Protein AF-A0A6V7HJI3-F1 (afdb_monomer_lite)

pLDDT: mean 91.74, std 8.93, range [56.53, 98.81]

Radius of gyration: 19.38 Å; chains: 1; bounding box: 42×37×55 Å

Secondary structure (DSSP, 8-state):
-B--S--TT--HHHHHHHHHHHHHHSPTT---EEE---TTS--HHHHH-HHHHHHHHHHHHHSSSEEE--TTGGGT--PPP--GGG---HHHHHT-TTTGGGT--GGG-PPP--SSSGGGGT-SSS--SSPPPGGGGTSSSGGGTT-TT-HHHHHHHHHHHHTSHHHHT-EEEEEEEETTEEEEEEEETTEEEEEEEE--SS-----HHHHS---S--------SS-S---

Sequence (231 aa):
MFINQLNNKSKAIDYKTLIDKWVRTVPKGSVPNWVVGNHDNHRVATRFGSRRAHDVILMSMIMPGISVIYNGDEIGMVDRKFTYAETVDPAGCNAGRNRFYLKSRDPARTPFQWNNSTSAGFSTKAKTWLPVHSNYKTLNLEAQRDIYYTQYETFKKSMRVKKRPVIAHGSLNITLCDSRILCVMRTYGRDRIFVLFGFIDVPITVDAETVLPFPSDLIVHTVIGDSDLRP

Structure (mmCIF, N/CA/C/O backbone):
data_AF-A0A6V7HJI3-F1
#
_entry.id   AF-A0A6V7HJI3-F1
#
loop_
_atom_site.group_PDB
_atom_site.id
_atom_site.type_symbol
_atom_site.label_atom_id
_atom_site.label_alt_id
_atom_site.label_comp_id
_atom_site.label_asym_id
_atom_site.label_entity_id
_atom_site.label_seq_id
_atom_site.pdbx_PDB_ins_code
_atom_site.Cartn_x
_atom_site.Cartn_y
_atom_site.Cartn_z
_atom_site.occupancy
_atom_site.B_iso_or_equiv
_atom_site.auth_seq_id
_atom_site.auth_comp_id
_atom_site.auth_asym_id
_atom_site.auth_atom_id
_atom_site.pdbx_PDB_model_num
ATOM 1 N N . MET A 1 1 ? -10.699 9.634 -0.522 1.00 92.81 1 MET A N 1
ATOM 2 C CA . MET A 1 1 ? -9.431 10.391 -0.408 1.00 92.81 1 MET A CA 1
ATOM 3 C C . MET A 1 1 ? -8.246 9.527 -0.809 1.00 92.81 1 MET A C 1
ATOM 5 O O . MET A 1 1 ? -8.209 8.365 -0.424 1.00 92.81 1 MET A O 1
ATOM 9 N N . PHE A 1 2 ? -7.277 10.092 -1.535 1.00 95.44 2 PHE A N 1
ATOM 10 C CA . PHE A 1 2 ? -5.978 9.458 -1.786 1.00 95.44 2 PHE A CA 1
ATOM 11 C C . PHE A 1 2 ? -4.984 9.770 -0.662 1.00 95.44 2 PHE A C 1
ATOM 13 O O . PHE A 1 2 ? -4.825 10.928 -0.286 1.00 95.44 2 PHE A O 1
ATOM 20 N N . ILE A 1 3 ? -4.347 8.740 -0.097 1.00 94.69 3 ILE A N 1
ATOM 21 C CA . ILE A 1 3 ? -3.456 8.854 1.070 1.00 94.69 3 ILE A CA 1
ATOM 22 C C . ILE A 1 3 ? -2.053 9.280 0.605 1.00 94.69 3 ILE A C 1
ATOM 24 O O . ILE A 1 3 ? -1.116 8.484 0.567 1.00 94.69 3 ILE A O 1
ATOM 28 N N . ASN A 1 4 ? -1.905 10.543 0.209 1.00 92.88 4 ASN A N 1
ATOM 29 C CA . ASN A 1 4 ? -0.643 11.108 -0.292 1.00 92.88 4 ASN A CA 1
ATOM 30 C C . ASN A 1 4 ? 0.017 12.132 0.644 1.00 92.88 4 ASN A C 1
ATOM 32 O O . ASN A 1 4 ? 1.119 12.583 0.356 1.00 92.88 4 ASN A O 1
ATOM 36 N N . GLN A 1 5 ? -0.635 12.487 1.754 1.00 92.31 5 GLN A N 1
ATOM 37 C CA . GLN A 1 5 ? -0.106 13.432 2.750 1.00 92.31 5 GLN A CA 1
ATOM 38 C C . GLN A 1 5 ? 0.778 12.758 3.811 1.00 92.31 5 GLN A C 1
ATOM 40 O O . GLN A 1 5 ? 1.449 13.443 4.576 1.00 92.31 5 GLN A O 1
ATOM 45 N N . LEU A 1 6 ? 0.779 11.423 3.859 1.00 94.56 6 LEU A N 1
ATOM 46 C CA . LEU A 1 6 ? 1.605 10.631 4.768 1.00 94.56 6 LEU A CA 1
ATOM 47 C C . LEU A 1 6 ? 2.794 10.033 4.015 1.00 94.56 6 LEU A C 1
ATOM 49 O O . LEU A 1 6 ? 2.727 9.799 2.806 1.00 94.56 6 LEU A O 1
ATOM 53 N N . ASN A 1 7 ? 3.868 9.754 4.745 1.00 92.88 7 ASN A N 1
ATOM 54 C CA . ASN A 1 7 ? 5.057 9.072 4.242 1.00 92.88 7 ASN A CA 1
ATOM 55 C C . ASN A 1 7 ? 5.663 8.160 5.326 1.00 92.88 7 ASN A C 1
ATOM 57 O O . ASN A 1 7 ? 5.086 7.973 6.400 1.00 92.88 7 ASN A O 1
ATOM 61 N N . ASN A 1 8 ? 6.826 7.571 5.047 1.00 90.75 8 ASN A N 1
ATOM 62 C CA . ASN A 1 8 ? 7.512 6.656 5.964 1.00 90.75 8 ASN A CA 1
ATOM 63 C C . ASN A 1 8 ? 7.987 7.291 7.288 1.00 90.75 8 ASN A C 1
ATOM 65 O O . ASN A 1 8 ? 8.268 6.556 8.228 1.00 90.75 8 ASN A O 1
ATOM 69 N N . LYS A 1 9 ? 8.051 8.625 7.382 1.00 91.69 9 LYS A N 1
ATOM 70 C CA . LYS A 1 9 ? 8.420 9.375 8.596 1.00 91.69 9 LYS A CA 1
ATOM 71 C C . LYS A 1 9 ? 7.214 9.897 9.380 1.00 91.69 9 LYS A C 1
ATOM 73 O O . LYS A 1 9 ? 7.395 10.473 10.450 1.00 91.69 9 LYS A O 1
ATOM 78 N N . SER A 1 10 ? 6.003 9.735 8.849 1.00 94.38 10 SER A N 1
ATOM 79 C CA . SER A 1 10 ? 4.780 10.160 9.526 1.00 94.38 10 SER A CA 1
ATOM 80 C C . SER A 1 10 ? 4.566 9.368 10.821 1.00 94.38 10 SER A C 1
ATOM 82 O O . SER A 1 10 ? 4.726 8.146 10.850 1.00 94.38 10 SER A O 1
ATOM 84 N N . LYS A 1 11 ? 4.190 10.075 11.886 1.00 94.25 11 LYS A N 1
ATOM 85 C CA . LYS A 1 11 ? 3.960 9.556 13.240 1.00 94.25 11 LYS A CA 1
ATOM 86 C C . LYS A 1 11 ? 2.488 9.196 13.452 1.00 94.25 11 LYS A C 1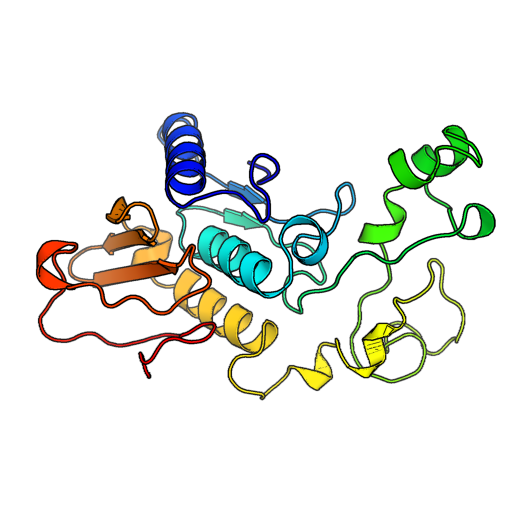
ATOM 88 O O . LYS A 1 11 ? 1.626 9.582 12.664 1.00 94.25 11 LYS A O 1
ATOM 93 N N . ALA A 1 12 ? 2.175 8.525 14.563 1.00 94.44 12 ALA A N 1
ATOM 94 C CA . ALA A 1 12 ? 0.807 8.118 14.899 1.00 94.44 12 ALA A CA 1
ATOM 95 C C . ALA A 1 12 ? -0.198 9.293 14.870 1.00 94.44 12 ALA A C 1
ATOM 97 O O . ALA A 1 12 ? -1.307 9.161 14.346 1.00 94.44 12 ALA A O 1
ATOM 98 N N . ILE A 1 13 ? 0.211 10.467 15.367 1.00 95.88 13 ILE A N 1
ATOM 99 C CA . ILE A 1 13 ? -0.612 11.686 15.354 1.00 95.88 13 ILE A CA 1
ATOM 100 C C . ILE A 1 13 ? -0.934 12.183 13.937 1.00 95.88 13 ILE A C 1
ATOM 102 O O . ILE A 1 13 ? -2.045 12.661 13.703 1.00 95.88 13 ILE A O 1
ATOM 106 N N . ASP A 1 14 ? -0.021 12.026 12.974 1.00 96.69 14 ASP A N 1
ATOM 107 C CA . ASP A 1 14 ? -0.243 12.450 11.587 1.00 96.69 14 ASP A CA 1
ATOM 108 C C . ASP A 1 14 ? -1.338 11.595 10.937 1.00 96.69 14 ASP A C 1
ATOM 110 O O . ASP A 1 14 ? -2.235 12.111 10.267 1.00 96.69 14 ASP A O 1
ATOM 114 N N . TYR A 1 15 ? -1.316 10.285 11.206 1.00 96.25 15 TYR A N 1
ATOM 115 C CA . TYR A 1 15 ? -2.342 9.350 10.746 1.00 96.25 15 TYR A CA 1
ATOM 116 C C . TYR A 1 15 ? -3.699 9.685 11.359 1.00 96.25 15 TYR A C 1
ATOM 118 O O . TYR A 1 15 ? -4.678 9.830 10.624 1.00 96.25 15 TYR A O 1
ATOM 126 N N . LYS A 1 16 ? -3.760 9.878 12.685 1.00 96.38 16 LYS A N 1
ATOM 127 C CA . LYS A 1 16 ? -4.995 10.295 13.363 1.00 96.38 16 LYS A CA 1
ATOM 128 C C . LYS A 1 16 ? -5.551 11.583 12.761 1.00 96.38 16 LYS A C 1
ATOM 130 O O . LYS A 1 16 ? -6.735 11.645 12.447 1.00 96.38 16 LYS A O 1
ATOM 135 N N . THR A 1 17 ? -4.698 12.585 12.568 1.00 97.00 17 THR A N 1
ATOM 136 C CA . THR A 1 17 ? -5.088 13.893 12.028 1.00 97.00 17 THR A CA 1
ATOM 137 C C . THR A 1 17 ? -5.656 13.766 10.617 1.00 97.00 17 THR A C 1
ATOM 139 O O . THR A 1 17 ? -6.707 14.341 10.328 1.00 97.00 17 THR A O 1
ATOM 142 N N . LEU A 1 18 ? -5.013 12.978 9.747 1.00 96.56 18 LEU A N 1
ATOM 143 C CA . LEU A 1 18 ? -5.507 12.723 8.394 1.00 96.56 18 LEU A CA 1
ATOM 144 C C . LEU A 1 18 ? -6.880 12.040 8.416 1.00 96.56 18 LEU A C 1
ATOM 146 O O . LEU A 1 18 ? -7.793 12.465 7.703 1.00 96.56 18 LEU A O 1
ATOM 150 N N . ILE A 1 19 ? -7.022 10.979 9.213 1.00 96.06 19 ILE A N 1
ATOM 151 C CA . ILE A 1 19 ? -8.257 10.196 9.284 1.00 96.06 19 ILE A CA 1
ATOM 152 C C . ILE A 1 19 ? -9.399 11.055 9.825 1.00 96.06 19 ILE A C 1
ATOM 154 O O . ILE A 1 19 ? -10.454 11.132 9.195 1.00 96.06 19 ILE A O 1
ATOM 158 N N . ASP A 1 20 ? -9.174 11.740 10.946 1.00 95.75 20 ASP A N 1
ATOM 159 C CA . ASP A 1 20 ? -10.150 12.633 11.564 1.00 95.75 20 ASP A CA 1
ATOM 160 C C . ASP A 1 20 ? -10.601 13.714 10.582 1.00 95.75 20 ASP A C 1
ATOM 162 O O . ASP A 1 20 ? -11.799 13.954 10.429 1.00 95.75 20 ASP A O 1
ATOM 166 N N . LYS A 1 21 ? -9.652 14.350 9.884 1.00 96.44 21 LYS A N 1
ATOM 167 C CA . LYS A 1 21 ? -9.954 15.366 8.875 1.00 96.44 21 LYS A CA 1
ATOM 168 C C . LYS A 1 21 ? -10.836 14.795 7.771 1.00 96.44 21 LYS A C 1
ATOM 170 O O . LYS A 1 21 ? -11.835 15.419 7.417 1.00 96.44 21 LYS A O 1
ATOM 175 N N . TRP A 1 22 ? -10.495 13.624 7.235 1.00 96.19 22 TRP A N 1
ATOM 176 C CA . TRP A 1 22 ? -11.264 13.027 6.147 1.00 96.19 22 TRP A CA 1
ATOM 177 C C . TRP A 1 22 ? -12.674 12.643 6.584 1.00 96.19 22 TRP A C 1
ATOM 179 O O . TRP A 1 22 ? -13.638 13.044 5.938 1.00 96.19 22 TRP A O 1
ATOM 189 N N . VAL A 1 23 ? -12.808 11.942 7.711 1.00 94.25 23 VAL A N 1
ATOM 190 C CA . VAL A 1 23 ? -14.110 11.508 8.239 1.00 94.25 23 VAL A CA 1
ATOM 191 C C . VAL A 1 23 ? -15.014 12.701 8.548 1.00 94.25 23 VAL A C 1
ATOM 193 O O . VAL A 1 23 ? -16.194 12.649 8.225 1.00 94.25 23 VAL A O 1
ATOM 196 N N . ARG A 1 24 ? -14.473 13.795 9.104 1.00 94.62 24 ARG A N 1
ATOM 197 C CA . ARG A 1 24 ? -15.244 15.027 9.363 1.00 94.62 24 ARG A CA 1
ATOM 198 C C . ARG A 1 24 ? -15.650 15.773 8.091 1.00 94.62 24 ARG A C 1
ATOM 200 O O . ARG A 1 24 ? -16.636 16.498 8.112 1.00 94.62 24 ARG A O 1
ATOM 207 N N . THR A 1 25 ? -14.882 15.633 7.010 1.00 96.00 25 THR A N 1
ATOM 208 C CA . THR A 1 25 ? -15.144 16.325 5.734 1.00 96.00 25 THR A CA 1
ATOM 209 C C . THR A 1 25 ? -16.194 15.600 4.892 1.00 96.00 25 THR A C 1
ATOM 211 O O . THR A 1 25 ? -16.873 16.221 4.079 1.00 96.00 25 THR A O 1
ATOM 214 N N . VAL A 1 26 ? -16.332 14.284 5.062 1.00 95.00 26 VAL A N 1
ATOM 215 C CA . VAL A 1 26 ? -17.320 13.480 4.337 1.00 95.00 26 VAL A CA 1
ATOM 216 C C . VAL A 1 26 ? -18.728 13.868 4.816 1.00 95.00 26 VAL A C 1
ATOM 218 O O . VAL A 1 26 ? -19.008 13.754 6.010 1.00 95.00 26 VAL A O 1
ATOM 221 N N . PRO A 1 27 ? -19.633 14.311 3.919 1.00 95.62 27 PRO A N 1
ATOM 222 C CA . PRO A 1 27 ? -20.982 14.702 4.314 1.00 95.62 27 PRO A CA 1
ATOM 223 C C . PRO A 1 27 ? -21.747 13.561 4.989 1.00 95.62 27 PRO A C 1
ATOM 225 O O . PRO A 1 27 ? -21.588 12.389 4.638 1.00 95.62 27 PRO A O 1
ATOM 228 N N . LYS A 1 28 ? -22.624 13.902 5.938 1.00 92.25 28 LYS A N 1
ATOM 229 C CA . LYS A 1 28 ? -23.489 12.922 6.607 1.00 92.25 28 LYS A CA 1
ATOM 230 C C . LYS A 1 28 ? -24.324 12.160 5.568 1.00 92.25 28 LYS A C 1
ATOM 232 O O . LYS A 1 28 ? -24.947 12.772 4.710 1.00 92.25 28 LYS A O 1
ATOM 237 N N . GLY A 1 29 ? -24.347 10.830 5.672 1.00 91.31 29 GLY A N 1
ATOM 238 C CA . GLY A 1 29 ? -25.051 9.946 4.732 1.00 91.31 29 GLY A CA 1
ATOM 239 C C . GLY A 1 29 ? -24.219 9.503 3.522 1.00 91.31 29 GLY A C 1
ATOM 240 O O . GLY A 1 29 ? -24.627 8.582 2.821 1.00 91.31 29 GLY A O 1
ATOM 241 N N . SER A 1 30 ? -23.039 10.089 3.304 1.00 95.31 30 SER A N 1
ATOM 242 C CA . SER A 1 30 ? -22.120 9.679 2.238 1.00 95.31 30 SER A CA 1
ATOM 243 C C . SER A 1 30 ? -21.206 8.529 2.665 1.00 95.31 30 SER A C 1
ATOM 245 O O . SER A 1 30 ? -20.931 8.319 3.848 1.00 95.31 30 SER A O 1
ATOM 247 N N . VAL A 1 31 ? -20.679 7.802 1.678 1.00 94.88 31 VAL A N 1
ATOM 248 C CA . VAL A 1 31 ? -19.737 6.698 1.898 1.00 94.88 31 VAL A CA 1
ATOM 249 C C . VAL A 1 31 ? -18.298 7.206 1.732 1.00 94.88 31 VAL A C 1
ATOM 251 O O . VAL A 1 31 ? -17.922 7.599 0.626 1.00 94.88 31 VAL A O 1
ATOM 254 N N . PRO A 1 32 ? -17.461 7.202 2.788 1.00 96.12 32 PRO A N 1
ATOM 255 C CA . PRO A 1 32 ? -16.057 7.572 2.653 1.00 96.12 32 PRO A CA 1
ATOM 256 C C . PRO A 1 32 ? -15.292 6.529 1.831 1.00 96.12 32 PRO A C 1
ATOM 258 O O . PRO A 1 32 ? -15.622 5.342 1.834 1.00 96.12 32 PRO A O 1
ATOM 261 N N . ASN A 1 33 ? -14.220 6.957 1.165 1.00 97.25 33 ASN A N 1
ATOM 262 C CA . ASN A 1 33 ? -13.294 6.050 0.491 1.00 97.25 33 ASN A CA 1
ATOM 263 C C . ASN A 1 33 ? -11.826 6.333 0.840 1.00 97.25 33 ASN A C 1
ATOM 265 O O . ASN A 1 33 ? -11.451 7.479 1.113 1.00 97.25 33 ASN A O 1
ATOM 269 N N . TRP A 1 34 ? -10.991 5.299 0.756 1.00 97.62 34 TRP A N 1
ATOM 270 C CA . TRP A 1 34 ?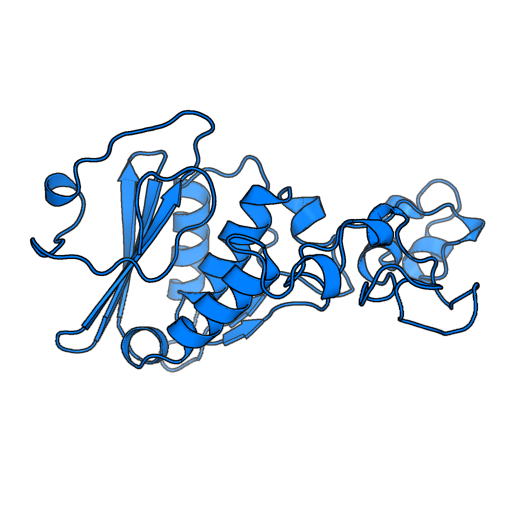 -9.576 5.303 1.136 1.00 97.62 34 TRP A CA 1
ATOM 271 C C . TRP A 1 34 ? -8.743 4.720 -0.002 1.00 97.62 34 TRP A C 1
ATOM 273 O O . TRP A 1 34 ? -8.749 3.511 -0.213 1.00 97.62 34 TRP A O 1
ATOM 283 N N . VAL A 1 35 ? -8.057 5.575 -0.756 1.00 98.25 35 VAL A N 1
ATOM 284 C CA . VAL A 1 35 ? -7.236 5.171 -1.904 1.00 98.25 35 VAL A CA 1
ATOM 285 C C . VAL A 1 35 ? -5.778 5.095 -1.470 1.00 98.25 35 VAL A C 1
ATOM 287 O O . VAL A 1 35 ? -5.198 6.100 -1.052 1.00 98.25 35 VAL A O 1
ATOM 290 N N . VAL A 1 36 ? -5.197 3.900 -1.560 1.00 97.38 36 VAL A N 1
ATOM 291 C CA . VAL A 1 36 ? -3.814 3.614 -1.145 1.00 97.38 36 VAL A CA 1
ATOM 292 C C . VAL A 1 36 ? -2.821 3.902 -2.275 1.00 97.38 36 VAL A C 1
ATOM 294 O O . VAL A 1 36 ? -1.810 4.593 -2.079 1.00 97.38 36 VAL A O 1
ATOM 297 N N . GLY A 1 37 ? -3.152 3.425 -3.472 1.00 97.31 37 GLY A N 1
ATOM 298 C CA . GLY A 1 37 ? -2.339 3.510 -4.680 1.00 97.31 37 GLY A CA 1
ATOM 299 C C . GLY A 1 37 ? -3.191 3.776 -5.918 1.00 97.31 37 GLY A C 1
ATOM 300 O O . GLY A 1 37 ? -4.419 3.683 -5.881 1.00 97.31 37 GLY A O 1
ATOM 301 N N . ASN A 1 38 ? -2.530 4.137 -7.013 1.00 98.19 38 ASN A N 1
ATOM 302 C CA . ASN A 1 38 ? -3.087 4.202 -8.362 1.00 98.19 38 ASN A CA 1
ATOM 303 C C . ASN A 1 38 ? -1.930 4.235 -9.378 1.00 98.19 38 ASN A C 1
ATOM 305 O O . ASN A 1 38 ? -0.761 4.294 -9.005 1.00 98.19 38 ASN A O 1
ATOM 309 N N . HIS A 1 39 ? -2.273 4.250 -10.661 1.00 97.94 39 HIS A N 1
ATOM 310 C CA . HIS A 1 39 ? -1.335 4.267 -11.783 1.00 97.94 39 HIS A CA 1
ATOM 311 C C . HIS A 1 39 ? -0.710 5.644 -12.091 1.00 97.94 39 HIS A C 1
ATOM 313 O O . HIS A 1 39 ? 0.048 5.754 -13.056 1.00 97.94 39 HIS A O 1
ATOM 319 N N . ASP A 1 40 ? -1.045 6.692 -11.332 1.00 97.75 40 ASP A N 1
ATOM 320 C CA . ASP A 1 40 ? -0.527 8.057 -11.510 1.00 97.75 40 ASP A CA 1
ATOM 321 C C . ASP A 1 40 ? 0.484 8.468 -10.435 1.00 97.75 40 ASP A C 1
ATOM 323 O O . ASP A 1 40 ? 1.088 9.534 -10.523 1.00 97.75 40 ASP A O 1
ATOM 327 N N . ASN A 1 41 ? 0.662 7.646 -9.403 1.00 97.50 41 ASN A N 1
ATOM 328 C CA . ASN A 1 41 ? 1.494 7.954 -8.250 1.00 97.50 41 ASN A CA 1
ATOM 329 C C . ASN A 1 41 ? 2.429 6.786 -7.952 1.00 97.50 41 ASN A C 1
ATOM 331 O O . ASN A 1 41 ? 2.079 5.633 -8.189 1.00 97.50 41 ASN A O 1
ATOM 335 N N . HIS A 1 42 ? 3.583 7.088 -7.357 1.00 97.56 42 HIS A N 1
ATOM 336 C CA . HIS A 1 42 ? 4.510 6.076 -6.852 1.00 97.56 42 HIS A CA 1
ATOM 337 C C . HIS A 1 42 ? 3.785 5.028 -5.990 1.00 97.56 42 HIS A C 1
ATOM 339 O O . HIS A 1 42 ? 2.930 5.379 -5.152 1.00 97.56 42 HIS A O 1
ATOM 345 N N . ARG A 1 43 ? 4.141 3.749 -6.178 1.00 98.12 43 ARG A N 1
ATOM 346 C CA . ARG A 1 43 ? 3.553 2.613 -5.450 1.00 98.12 43 ARG A CA 1
ATOM 347 C C . ARG A 1 43 ? 3.680 2.802 -3.943 1.00 98.12 43 ARG A C 1
ATOM 349 O O . ARG A 1 43 ? 4.656 3.374 -3.451 1.00 98.12 43 ARG A O 1
ATOM 356 N N . VAL A 1 44 ? 2.708 2.297 -3.183 1.00 97.38 44 VAL A N 1
ATOM 357 C CA . VAL A 1 44 ? 2.662 2.501 -1.724 1.00 97.38 44 VAL A CA 1
ATOM 358 C C . VAL A 1 44 ? 3.921 1.971 -1.028 1.00 97.38 44 VAL A C 1
ATOM 360 O O . VAL A 1 44 ? 4.481 2.669 -0.187 1.00 97.38 44 VAL A O 1
ATOM 363 N N . ALA A 1 45 ? 4.437 0.810 -1.441 1.00 97.00 45 ALA A N 1
ATOM 364 C CA . ALA A 1 45 ? 5.670 0.239 -0.897 1.00 97.00 45 ALA A CA 1
ATOM 365 C C . ALA A 1 45 ? 6.915 1.082 -1.211 1.00 97.00 45 ALA A C 1
ATOM 367 O O . ALA A 1 45 ? 7.856 1.090 -0.423 1.00 97.00 45 ALA A O 1
ATOM 368 N N . THR A 1 46 ? 6.907 1.863 -2.294 1.00 96.88 46 THR A N 1
ATOM 369 C CA . THR A 1 46 ? 7.963 2.843 -2.582 1.00 96.88 46 THR A CA 1
ATOM 370 C C . THR A 1 46 ? 7.806 4.111 -1.745 1.00 96.88 46 THR A C 1
ATOM 372 O O . THR A 1 46 ? 8.798 4.620 -1.232 1.00 96.88 46 THR A O 1
ATOM 375 N N . ARG A 1 47 ? 6.577 4.616 -1.555 1.00 96.12 47 ARG A N 1
ATOM 376 C CA . ARG A 1 47 ? 6.330 5.835 -0.755 1.00 96.12 47 ARG A CA 1
ATOM 377 C C . ARG A 1 47 ? 6.572 5.632 0.742 1.00 96.12 47 ARG A C 1
ATOM 379 O O . ARG A 1 47 ? 7.027 6.548 1.423 1.00 96.12 47 ARG A O 1
ATOM 386 N N . PHE A 1 48 ? 6.222 4.456 1.258 1.00 95.12 48 PHE A N 1
ATOM 387 C CA . PHE A 1 48 ? 6.205 4.166 2.692 1.00 95.12 48 PHE A CA 1
ATOM 388 C C . PHE A 1 48 ? 7.288 3.173 3.135 1.00 95.12 48 PHE A C 1
ATOM 390 O O . PHE A 1 48 ? 7.604 3.118 4.320 1.00 95.12 48 PHE A O 1
ATOM 397 N N . GLY A 1 49 ? 7.886 2.413 2.217 1.00 93.62 49 GLY A N 1
ATOM 398 C CA . GLY A 1 49 ? 8.663 1.219 2.557 1.00 93.62 49 GLY A CA 1
ATOM 399 C C . GLY A 1 49 ? 7.760 -0.002 2.761 1.00 93.62 49 GLY A C 1
ATOM 400 O O . GLY A 1 49 ? 6.555 0.133 2.981 1.00 93.62 49 GLY A O 1
ATOM 401 N N . SER A 1 50 ? 8.341 -1.203 2.686 1.00 86.81 50 SER A N 1
ATOM 402 C CA . SER A 1 50 ? 7.598 -2.474 2.716 1.00 86.81 50 SER A CA 1
ATOM 403 C C . SER A 1 50 ? 6.746 -2.626 3.977 1.00 86.81 50 SER A C 1
ATOM 405 O O . SER A 1 50 ? 5.530 -2.740 3.872 1.00 86.81 50 SER A O 1
ATOM 407 N N . ARG A 1 51 ? 7.352 -2.524 5.168 1.00 86.19 51 ARG A N 1
ATOM 408 C CA . ARG A 1 51 ? 6.648 -2.677 6.455 1.00 86.19 51 ARG A CA 1
ATOM 409 C C . ARG A 1 51 ? 5.476 -1.704 6.584 1.00 86.19 51 ARG A C 1
ATOM 411 O O . ARG A 1 51 ? 4.352 -2.112 6.849 1.00 86.19 51 ARG A O 1
ATOM 418 N N . ARG A 1 52 ? 5.714 -0.417 6.327 1.00 90.31 52 ARG A N 1
ATOM 419 C CA . ARG A 1 52 ? 4.688 0.619 6.492 1.00 90.31 52 ARG A CA 1
ATOM 420 C C . ARG A 1 52 ? 3.600 0.569 5.418 1.00 90.31 52 ARG A C 1
ATOM 422 O O . ARG A 1 52 ? 2.468 0.961 5.683 1.00 90.31 52 ARG A O 1
ATOM 429 N N . ALA A 1 53 ? 3.898 0.079 4.218 1.00 92.56 53 ALA A N 1
ATOM 430 C CA . ALA A 1 53 ? 2.868 -0.136 3.208 1.00 92.56 53 ALA A CA 1
ATOM 431 C C . ALA A 1 53 ? 1.793 -1.122 3.680 1.00 92.56 53 ALA A C 1
ATOM 433 O O . ALA A 1 53 ? 0.615 -0.907 3.392 1.00 92.56 53 ALA A O 1
ATOM 434 N N . HIS A 1 54 ? 2.177 -2.145 4.451 1.00 90.06 54 HIS A N 1
ATOM 435 C CA . HIS A 1 54 ? 1.232 -3.088 5.049 1.00 90.06 54 HIS A CA 1
ATOM 436 C C . HIS A 1 54 ? 0.268 -2.352 5.991 1.00 90.06 54 HIS A C 1
ATOM 438 O O . HIS A 1 54 ? -0.949 -2.497 5.863 1.00 90.06 54 HIS A O 1
ATOM 444 N N . ASP A 1 55 ? 0.801 -1.489 6.862 1.00 90.19 55 ASP A N 1
ATOM 445 C CA . ASP A 1 55 ? 0.009 -0.682 7.796 1.00 90.19 55 ASP A CA 1
ATOM 446 C C . ASP A 1 55 ? -0.993 0.216 7.067 1.00 90.19 55 ASP A C 1
ATOM 448 O O . ASP A 1 55 ? -2.163 0.266 7.437 1.00 90.19 55 ASP A O 1
ATOM 452 N N . VAL A 1 56 ? -0.565 0.913 6.009 1.00 94.25 56 VAL A N 1
ATOM 453 C CA . VAL A 1 56 ? -1.438 1.820 5.242 1.00 94.25 56 VAL A CA 1
ATOM 454 C C . VAL A 1 56 ? -2.576 1.051 4.565 1.00 94.25 56 VAL A C 1
ATOM 456 O O . VAL A 1 56 ? -3.719 1.521 4.543 1.00 94.25 56 VAL A O 1
ATOM 459 N N . ILE A 1 57 ? -2.293 -0.145 4.043 1.00 94.81 57 ILE A N 1
ATOM 460 C CA . ILE A 1 57 ? -3.305 -1.017 3.437 1.00 94.81 57 ILE A CA 1
ATOM 461 C C . ILE A 1 57 ? -4.286 -1.510 4.501 1.00 94.81 57 ILE A C 1
ATOM 463 O O . ILE A 1 57 ? -5.495 -1.340 4.324 1.00 94.81 57 ILE A O 1
ATOM 467 N N . LEU A 1 58 ? -3.799 -2.040 5.625 1.00 92.94 58 LEU A N 1
ATOM 468 C CA . LEU A 1 58 ? -4.648 -2.500 6.726 1.00 92.94 58 LEU A CA 1
ATOM 469 C C . LEU A 1 58 ? -5.492 -1.355 7.300 1.00 92.94 58 LEU A C 1
ATOM 471 O O . LEU A 1 58 ? -6.688 -1.527 7.532 1.00 92.94 58 LEU A O 1
ATOM 475 N N . MET A 1 59 ? -4.903 -0.169 7.461 1.00 94.06 59 MET A N 1
ATOM 476 C CA . MET A 1 59 ? -5.612 1.041 7.863 1.00 94.06 59 MET A CA 1
ATOM 477 C C . MET A 1 59 ? -6.770 1.312 6.900 1.00 94.06 59 MET A C 1
ATOM 479 O O . MET A 1 59 ? -7.907 1.453 7.338 1.00 94.06 59 MET A O 1
ATOM 483 N N . SER A 1 60 ? -6.530 1.309 5.586 1.00 95.31 60 SER A N 1
ATOM 484 C CA . SER A 1 60 ? -7.603 1.519 4.605 1.00 95.31 60 SER A CA 1
ATOM 485 C C . SER A 1 60 ? -8.734 0.487 4.727 1.00 95.31 60 SER A C 1
ATOM 487 O O . SER A 1 60 ? -9.890 0.813 4.451 1.00 95.31 60 SER A O 1
ATOM 489 N N . MET A 1 61 ? -8.428 -0.741 5.162 1.00 94.25 61 MET A N 1
ATOM 490 C CA . MET A 1 61 ? -9.397 -1.823 5.343 1.00 94.25 61 MET A CA 1
ATOM 491 C C . MET A 1 61 ? -10.186 -1.711 6.648 1.00 94.25 61 MET A C 1
ATOM 493 O O . MET A 1 61 ? -11.386 -1.971 6.651 1.00 94.25 61 MET A O 1
ATOM 497 N N . ILE A 1 62 ? -9.577 -1.284 7.753 1.00 94.94 62 ILE A N 1
ATOM 498 C CA . ILE A 1 62 ? -10.302 -1.161 9.026 1.00 94.94 62 ILE A CA 1
ATOM 499 C C . ILE A 1 62 ? -11.231 0.063 9.064 1.00 94.94 62 ILE A C 1
ATOM 501 O O . ILE A 1 62 ? -12.212 0.076 9.811 1.00 94.94 62 ILE A O 1
ATOM 505 N N . MET A 1 63 ? -10.974 1.081 8.238 1.00 95.25 63 MET A N 1
ATOM 506 C CA . MET A 1 63 ? -11.808 2.283 8.166 1.00 95.25 63 MET A CA 1
ATOM 507 C C . MET A 1 63 ? -13.209 2.016 7.577 1.00 95.25 63 MET A C 1
ATOM 509 O O . MET A 1 63 ? -13.387 1.082 6.784 1.00 95.25 63 MET A O 1
ATOM 513 N N . PRO A 1 64 ? -14.226 2.832 7.931 1.00 94.12 64 PRO A N 1
ATOM 514 C CA . PRO A 1 64 ? -15.555 2.735 7.328 1.00 94.12 64 PRO A CA 1
ATOM 515 C C . PRO A 1 64 ? -15.516 3.032 5.823 1.00 94.12 64 PRO A C 1
ATOM 517 O O . PRO A 1 64 ? -14.647 3.761 5.345 1.00 94.12 64 PRO A O 1
ATOM 520 N N . GLY A 1 65 ? -16.480 2.492 5.078 1.00 95.00 65 GLY A N 1
ATOM 521 C CA . GLY A 1 65 ? -16.625 2.737 3.642 1.00 95.00 65 GLY A CA 1
ATOM 522 C C . GLY A 1 65 ? -15.665 1.927 2.765 1.00 95.00 65 GLY A C 1
ATOM 523 O O . GLY A 1 65 ? -15.314 0.789 3.090 1.00 95.00 65 GLY A O 1
ATOM 524 N N . ILE A 1 66 ? -15.276 2.496 1.623 1.00 96.62 66 ILE A N 1
ATOM 525 C CA . ILE A 1 66 ? -14.649 1.771 0.508 1.00 96.62 66 ILE A CA 1
ATOM 526 C C . ILE A 1 66 ? -13.123 1.849 0.589 1.00 96.62 66 ILE A C 1
ATOM 528 O O . ILE A 1 66 ? -12.541 2.933 0.596 1.00 96.62 66 ILE A O 1
ATOM 532 N N . SER A 1 67 ? -12.464 0.695 0.585 1.00 96.88 67 SER A N 1
ATOM 533 C CA . SER A 1 67 ? -11.006 0.585 0.465 1.00 96.88 67 SER A CA 1
ATOM 534 C C . SER A 1 67 ? -10.643 0.404 -1.010 1.00 96.88 67 SER A C 1
ATOM 536 O O . SER A 1 67 ? -11.172 -0.492 -1.662 1.00 96.88 67 SER A O 1
ATOM 538 N N . VAL A 1 68 ? -9.764 1.251 -1.543 1.00 97.88 68 VAL A N 1
ATOM 539 C CA . VAL A 1 68 ? -9.313 1.205 -2.940 1.00 97.88 68 VAL A CA 1
ATOM 540 C C . VAL A 1 68 ? -7.824 0.878 -2.956 1.00 97.88 68 VAL A C 1
ATOM 542 O O . VAL A 1 68 ? -6.988 1.681 -2.531 1.00 97.88 68 VAL A O 1
ATOM 545 N N . ILE A 1 69 ? -7.521 -0.325 -3.435 1.00 97.56 69 ILE A N 1
ATOM 546 C CA . ILE A 1 69 ? -6.188 -0.928 -3.470 1.00 97.56 69 ILE A CA 1
ATOM 547 C C . ILE A 1 69 ? -5.773 -1.064 -4.933 1.00 97.56 69 ILE A C 1
ATOM 549 O O . ILE A 1 69 ? -6.585 -1.482 -5.759 1.00 97.56 69 ILE A O 1
ATOM 553 N N . TYR A 1 70 ? -4.543 -0.680 -5.263 1.00 98.38 70 TYR A N 1
ATOM 554 C CA . TYR A 1 70 ? -4.053 -0.711 -6.636 1.00 98.38 70 TYR A CA 1
ATOM 555 C C . TYR A 1 70 ? -3.285 -2.000 -6.927 1.00 98.38 70 TYR A C 1
ATOM 557 O O . TYR A 1 70 ? -2.714 -2.605 -6.023 1.00 98.38 70 TYR A O 1
ATOM 565 N N . ASN A 1 71 ? -3.283 -2.433 -8.191 1.00 98.12 71 ASN A N 1
ATOM 566 C CA . ASN A 1 71 ? -2.719 -3.723 -8.572 1.00 98.12 71 ASN 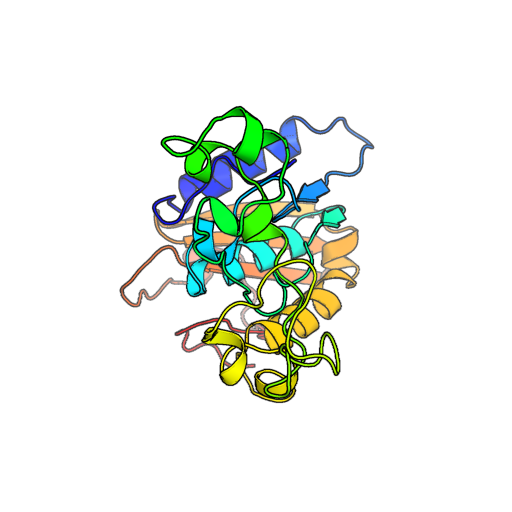A CA 1
ATOM 567 C C . ASN A 1 71 ? -1.246 -3.832 -8.145 1.00 98.12 71 ASN A C 1
ATOM 569 O O . ASN A 1 71 ? -0.404 -3.014 -8.524 1.00 98.12 71 ASN A O 1
ATOM 573 N N . GLY A 1 72 ? -0.922 -4.864 -7.372 1.00 98.06 72 GLY A N 1
ATOM 574 C CA . GLY A 1 72 ? 0.418 -5.096 -6.846 1.00 98.06 72 GLY A CA 1
ATOM 575 C C . GLY A 1 72 ? 0.633 -4.590 -5.422 1.00 98.06 72 GLY A C 1
ATOM 576 O O . GLY A 1 72 ? 1.591 -5.030 -4.790 1.00 98.06 72 GLY A O 1
ATOM 577 N N . ASP A 1 73 ? -0.227 -3.722 -4.882 1.00 97.75 73 ASP A N 1
ATOM 578 C CA . ASP A 1 73 ? -0.134 -3.279 -3.482 1.00 97.75 73 ASP A CA 1
ATOM 579 C C . ASP A 1 73 ? -0.326 -4.468 -2.515 1.00 97.75 73 ASP A C 1
ATOM 581 O O . ASP A 1 73 ? 0.338 -4.555 -1.478 1.00 97.75 73 ASP A O 1
ATOM 585 N N . GLU A 1 74 ? -1.174 -5.431 -2.887 1.00 96.69 74 GLU A N 1
ATOM 586 C CA . GLU A 1 74 ? -1.476 -6.654 -2.136 1.00 96.69 74 GLU A CA 1
ATOM 587 C C . GLU A 1 74 ? -0.323 -7.660 -2.077 1.00 96.69 74 GLU A C 1
ATOM 589 O O . GLU A 1 74 ? -0.361 -8.570 -1.256 1.00 96.69 74 GLU A O 1
ATOM 594 N N . ILE A 1 75 ? 0.703 -7.497 -2.915 1.00 97.12 75 ILE A N 1
ATOM 595 C CA . ILE A 1 75 ? 1.960 -8.260 -2.841 1.00 97.12 75 ILE A CA 1
ATOM 596 C C . ILE A 1 75 ? 3.165 -7.353 -2.545 1.00 97.12 75 ILE A C 1
ATOM 598 O O . ILE A 1 75 ? 4.301 -7.822 -2.522 1.00 97.12 75 ILE A O 1
ATOM 602 N N . GLY A 1 76 ? 2.942 -6.054 -2.322 1.00 96.94 76 GLY A N 1
ATOM 603 C CA . GLY A 1 76 ? 3.996 -5.096 -1.991 1.00 96.94 76 GLY A CA 1
ATOM 604 C C . GLY A 1 76 ? 4.910 -4.735 -3.165 1.00 96.94 76 GLY A C 1
ATOM 605 O O . GLY A 1 76 ? 6.093 -4.475 -2.951 1.00 96.94 76 GLY A O 1
ATOM 606 N N . MET A 1 77 ? 4.397 -4.720 -4.402 1.00 98.44 77 MET A N 1
ATOM 607 C CA . MET A 1 77 ? 5.164 -4.253 -5.562 1.00 98.44 77 MET A CA 1
ATOM 608 C C . MET A 1 77 ? 5.715 -2.843 -5.319 1.00 98.44 77 MET A C 1
ATOM 610 O O . MET A 1 77 ? 5.037 -1.967 -4.777 1.00 98.44 77 MET A O 1
ATOM 614 N N . VAL A 1 78 ? 6.939 -2.619 -5.787 1.00 98.25 78 VAL A N 1
ATOM 615 C CA . VAL A 1 78 ? 7.655 -1.341 -5.711 1.00 98.25 78 VAL A CA 1
ATOM 616 C C . VAL A 1 78 ? 7.918 -0.799 -7.108 1.00 98.25 78 VAL A C 1
ATOM 618 O O . VAL A 1 78 ? 7.943 -1.538 -8.094 1.00 98.25 78 VAL A O 1
ATOM 621 N N . ASP A 1 79 ? 8.103 0.508 -7.186 1.00 98.31 79 ASP A N 1
ATOM 622 C CA . ASP A 1 79 ? 8.491 1.200 -8.402 1.00 98.31 79 ASP A CA 1
ATOM 623 C C . ASP A 1 79 ? 9.825 0.689 -8.943 1.00 98.31 79 ASP A C 1
ATOM 625 O O . ASP A 1 79 ? 10.793 0.490 -8.206 1.00 98.31 79 ASP A O 1
ATOM 629 N N . ARG A 1 80 ? 9.897 0.556 -10.267 1.00 96.50 80 ARG A N 1
ATOM 630 C CA . ARG A 1 80 ? 11.143 0.278 -10.986 1.00 96.50 80 ARG A CA 1
ATOM 631 C C . ARG A 1 80 ? 11.797 1.591 -11.406 1.00 96.50 80 ARG A C 1
ATOM 633 O O . ARG A 1 80 ? 11.118 2.504 -11.863 1.00 96.50 80 ARG A O 1
ATOM 640 N N . LYS A 1 81 ? 13.127 1.676 -11.336 1.00 95.88 81 LYS A N 1
ATOM 641 C CA . LYS A 1 81 ? 13.872 2.774 -11.974 1.00 95.88 81 LYS A CA 1
ATOM 642 C C . LYS A 1 81 ? 13.840 2.617 -13.496 1.00 95.88 81 LYS A C 1
ATOM 644 O O . LYS A 1 81 ? 14.111 1.532 -14.002 1.00 95.88 81 LYS A O 1
ATOM 649 N N . PHE A 1 82 ? 13.542 3.699 -14.206 1.00 97.38 82 PHE A N 1
ATOM 650 C CA . PHE A 1 82 ? 13.495 3.740 -15.668 1.00 97.38 82 PHE A CA 1
ATOM 651 C C . PHE A 1 82 ? 14.643 4.567 -16.230 1.00 97.38 82 PHE A C 1
ATOM 653 O O . PHE A 1 82 ? 15.035 5.577 -15.644 1.00 97.38 82 PHE A O 1
ATOM 660 N N . THR A 1 83 ? 15.153 4.165 -17.390 1.00 97.75 83 THR A N 1
ATOM 661 C CA . THR A 1 83 ? 15.918 5.075 -18.250 1.00 97.75 83 THR A CA 1
ATOM 662 C C . THR A 1 83 ? 14.967 5.911 -19.110 1.00 97.75 83 THR A C 1
ATOM 664 O O . THR A 1 83 ? 13.811 5.538 -19.319 1.00 97.75 83 THR A O 1
ATOM 667 N N . TYR A 1 84 ? 15.455 7.026 -19.662 1.00 97.75 84 TYR A N 1
ATOM 668 C CA . TYR A 1 84 ? 14.656 7.827 -20.596 1.00 97.75 84 TYR A CA 1
ATOM 669 C C . TYR A 1 84 ? 14.217 7.012 -21.824 1.00 97.75 84 TYR A C 1
ATOM 671 O O . TYR A 1 84 ? 13.083 7.135 -22.261 1.00 97.75 84 TYR A O 1
ATOM 679 N N . ALA A 1 85 ? 15.085 6.133 -22.337 1.00 97.75 85 ALA A N 1
ATOM 680 C CA . ALA A 1 85 ? 14.784 5.299 -23.502 1.00 97.75 85 ALA A CA 1
ATOM 681 C C . ALA A 1 85 ? 13.708 4.230 -23.235 1.00 97.75 85 ALA A C 1
ATOM 683 O O . ALA A 1 85 ? 13.051 3.777 -24.164 1.00 97.75 85 ALA A O 1
ATOM 684 N N . GLU A 1 86 ? 13.532 3.818 -21.978 1.00 97.56 86 GLU A N 1
ATOM 685 C CA . GLU A 1 86 ? 12.463 2.897 -21.572 1.00 97.56 86 GLU A CA 1
ATOM 686 C C . GLU A 1 86 ? 11.150 3.617 -21.238 1.00 97.56 86 GLU A C 1
ATOM 688 O O . GLU A 1 86 ? 10.132 2.958 -21.045 1.00 97.56 86 GLU A O 1
ATOM 693 N N . THR A 1 87 ? 11.180 4.945 -21.096 1.00 98.38 87 THR A N 1
ATOM 694 C CA . THR A 1 87 ? 10.007 5.739 -20.718 1.00 98.38 87 THR A CA 1
ATOM 695 C C . THR A 1 87 ? 9.078 5.868 -21.913 1.00 98.38 87 THR A C 1
ATOM 697 O O . THR A 1 87 ? 9.502 6.272 -22.995 1.00 98.38 87 THR A O 1
ATOM 700 N N . VAL A 1 88 ? 7.805 5.551 -21.701 1.00 98.44 88 VAL A N 1
ATOM 701 C CA . VAL A 1 88 ? 6.750 5.656 -22.718 1.00 98.44 88 VAL A CA 1
ATOM 702 C C . VAL A 1 88 ? 5.593 6.540 -22.258 1.00 98.44 88 VAL A C 1
ATOM 704 O O . VAL A 1 88 ? 4.763 6.915 -23.083 1.00 98.44 88 VAL A O 1
ATOM 707 N N . ASP A 1 89 ? 5.531 6.918 -20.974 1.00 98.56 89 ASP A N 1
ATOM 708 C CA . ASP A 1 89 ? 4.553 7.887 -20.480 1.00 98.56 89 ASP A CA 1
ATOM 709 C C . ASP A 1 89 ? 4.747 9.246 -21.172 1.00 98.56 89 ASP A C 1
ATOM 711 O O . ASP A 1 89 ? 5.796 9.874 -20.982 1.00 98.56 89 ASP A O 1
ATOM 715 N N . PRO A 1 90 ? 3.729 9.772 -21.883 1.00 98.38 90 PRO A N 1
ATOM 716 C CA . PRO A 1 90 ? 3.809 11.084 -22.515 1.00 98.38 90 PRO A CA 1
ATOM 717 C C . PRO A 1 90 ? 4.240 12.202 -21.559 1.00 98.38 90 PRO A C 1
ATOM 719 O O . PRO A 1 90 ? 4.997 13.085 -21.955 1.00 98.38 90 PRO A O 1
ATOM 722 N N . ALA A 1 91 ? 3.825 12.159 -20.287 1.00 98.12 91 ALA A N 1
ATOM 723 C CA . ALA A 1 91 ? 4.238 13.156 -19.298 1.00 98.12 91 ALA A CA 1
ATOM 724 C C . ALA A 1 91 ? 5.750 13.102 -19.010 1.00 98.12 91 ALA A C 1
ATOM 726 O O . ALA A 1 91 ? 6.392 14.143 -18.853 1.00 98.12 91 ALA A O 1
ATOM 727 N N . GLY A 1 92 ? 6.326 11.897 -18.976 1.00 98.00 92 GLY A N 1
ATOM 728 C CA . GLY A 1 92 ? 7.763 11.675 -18.845 1.00 98.00 92 GLY A CA 1
ATOM 729 C C . GLY A 1 92 ? 8.529 12.086 -20.101 1.00 98.00 92 GLY A C 1
ATOM 730 O O . GLY A 1 92 ? 9.512 12.820 -20.001 1.00 98.00 92 GLY A O 1
ATOM 731 N N . CYS A 1 93 ? 8.052 11.673 -21.277 1.00 97.94 93 CYS A N 1
ATOM 732 C CA . CYS A 1 93 ? 8.656 12.013 -22.566 1.00 97.94 93 CYS A CA 1
ATOM 733 C C . CYS A 1 93 ? 8.697 13.531 -22.789 1.00 97.94 93 CYS A C 1
ATOM 735 O O . CYS A 1 93 ? 9.756 14.086 -23.074 1.00 97.94 93 CYS A O 1
ATOM 737 N N . ASN A 1 94 ? 7.578 14.223 -22.555 1.00 98.50 94 ASN A N 1
ATOM 738 C CA . ASN A 1 94 ? 7.471 15.676 -22.727 1.00 98.50 94 ASN A CA 1
ATOM 739 C C . ASN A 1 94 ? 8.326 16.466 -21.725 1.00 98.50 94 ASN A C 1
ATOM 741 O O . ASN A 1 94 ? 8.707 17.600 -22.000 1.00 98.50 94 ASN A O 1
ATOM 745 N N . ALA A 1 95 ? 8.653 15.886 -20.567 1.00 98.00 95 ALA A N 1
ATOM 746 C CA . ALA A 1 95 ? 9.566 16.503 -19.606 1.00 98.00 95 ALA A CA 1
ATOM 747 C C . ALA A 1 95 ? 11.040 16.445 -20.059 1.00 98.00 95 ALA A C 1
ATOM 749 O O . ALA A 1 95 ? 11.885 17.153 -19.504 1.00 98.00 95 ALA A O 1
ATOM 750 N N . GLY A 1 96 ? 11.352 15.618 -21.059 1.00 97.81 96 GLY A N 1
ATOM 751 C CA . GLY A 1 96 ? 12.681 15.464 -21.633 1.00 97.81 96 GLY A CA 1
ATOM 752 C C . GLY A 1 96 ? 13.644 14.634 -20.778 1.00 97.81 96 GLY A C 1
ATOM 753 O O . GLY A 1 96 ? 13.399 14.304 -19.613 1.00 97.81 96 GLY A O 1
ATOM 754 N N . ARG A 1 97 ? 14.803 14.322 -21.369 1.00 97.31 97 ARG A N 1
ATOM 755 C CA . ARG A 1 97 ? 15.806 13.382 -20.832 1.00 97.31 97 ARG A CA 1
ATOM 756 C C . ARG A 1 97 ? 16.281 13.685 -19.409 1.00 97.31 97 ARG A C 1
ATOM 758 O O . ARG A 1 97 ? 16.609 12.761 -18.674 1.00 97.31 97 ARG A O 1
ATOM 765 N N . ASN A 1 98 ? 16.290 14.955 -19.012 1.00 97.12 98 ASN A N 1
ATOM 766 C CA . ASN A 1 98 ? 16.802 15.378 -17.708 1.00 97.12 98 ASN A CA 1
ATOM 767 C C . ASN A 1 98 ? 15.723 15.453 -16.620 1.00 97.12 98 ASN A C 1
ATOM 769 O O . ASN A 1 98 ? 16.058 15.679 -15.463 1.00 97.12 98 ASN A O 1
ATOM 773 N N . ARG A 1 99 ? 14.433 15.317 -16.961 1.00 97.31 99 ARG A N 1
ATOM 774 C CA . ARG A 1 99 ? 13.326 15.483 -15.999 1.00 97.31 99 ARG A CA 1
ATOM 775 C C . ARG A 1 99 ? 12.239 14.417 -16.101 1.00 97.31 99 ARG A C 1
ATOM 777 O O . ARG A 1 99 ? 11.311 14.456 -15.297 1.00 97.31 99 ARG A O 1
ATOM 784 N N . PHE A 1 100 ? 12.347 13.460 -17.024 1.00 98.06 100 PHE A N 1
ATOM 785 C CA . PHE A 1 100 ? 11.351 12.398 -17.205 1.00 98.06 100 PHE A CA 1
ATOM 786 C C . PHE A 1 100 ? 11.012 11.675 -15.897 1.00 98.06 100 PHE A C 1
ATOM 788 O O . PHE A 1 100 ? 9.844 11.445 -15.618 1.00 98.06 100 PHE A O 1
ATOM 795 N N . TYR A 1 101 ? 12.003 11.396 -15.048 1.00 96.19 101 TYR A N 1
ATOM 796 C CA . TYR A 1 101 ? 11.811 10.689 -13.780 1.00 96.19 101 TYR A CA 1
ATOM 797 C C . TYR A 1 101 ? 10.964 11.468 -12.757 1.00 96.19 101 TYR A C 1
ATOM 799 O O . TYR A 1 101 ? 10.434 10.868 -11.830 1.00 96.19 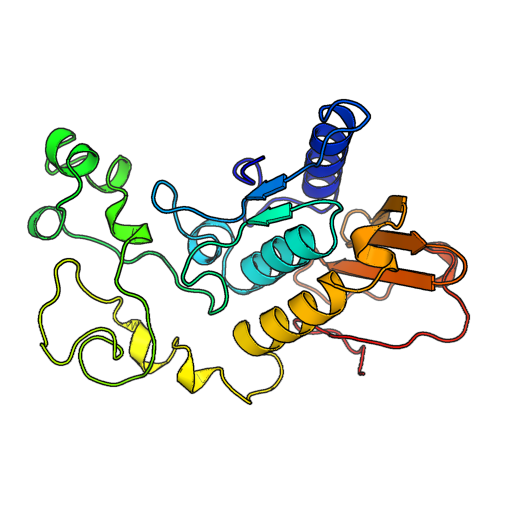101 TYR A O 1
ATOM 807 N N . LEU A 1 102 ? 10.822 12.791 -12.913 1.00 96.56 102 LEU A N 1
ATOM 808 C CA . LEU A 1 102 ? 9.973 13.635 -12.060 1.00 96.56 102 LEU A CA 1
ATOM 809 C C . LEU A 1 102 ? 8.502 13.630 -12.496 1.00 96.56 102 LEU A C 1
ATOM 811 O O . LEU A 1 102 ? 7.657 14.175 -11.786 1.00 96.56 102 LEU A O 1
ATOM 815 N N . LYS A 1 103 ? 8.214 13.136 -13.704 1.00 97.69 103 LYS A N 1
ATOM 816 C CA . LYS A 1 103 ? 6.907 13.272 -14.364 1.00 97.69 103 LYS A CA 1
ATOM 817 C C . LYS A 1 103 ? 6.331 11.951 -14.859 1.00 97.69 103 LYS A C 1
ATOM 819 O O . LYS A 1 103 ? 5.114 11.847 -14.952 1.00 97.69 103 LYS A O 1
ATOM 824 N N . SER A 1 104 ? 7.178 10.974 -15.173 1.00 98.38 104 SER A N 1
ATOM 825 C CA . SER A 1 104 ? 6.756 9.666 -15.656 1.00 98.38 104 SER A CA 1
ATOM 826 C C . SER A 1 104 ? 6.067 8.872 -14.555 1.00 98.38 104 SER A C 1
ATOM 828 O O . SER A 1 104 ? 6.544 8.777 -13.423 1.00 98.38 104 SER A O 1
ATOM 830 N N . ARG A 1 105 ? 4.962 8.246 -14.942 1.00 98.56 105 ARG A N 1
ATOM 831 C CA . ARG A 1 105 ? 4.159 7.322 -14.146 1.00 98.56 105 ARG A CA 1
ATOM 832 C C . ARG A 1 105 ? 4.473 5.858 -14.466 1.00 98.56 105 ARG A C 1
ATOM 834 O O . ARG A 1 105 ? 3.953 4.969 -13.797 1.00 98.56 105 ARG A O 1
ATOM 841 N N . ASP A 1 106 ? 5.345 5.596 -15.444 1.00 98.69 106 ASP A N 1
ATOM 842 C CA . ASP A 1 106 ? 5.777 4.244 -15.831 1.00 98.69 106 ASP A CA 1
ATOM 843 C C . ASP A 1 106 ? 6.287 3.391 -14.656 1.00 98.69 106 ASP A C 1
ATOM 845 O O . ASP A 1 106 ? 5.941 2.206 -14.608 1.00 98.69 106 ASP A O 1
ATOM 849 N N . PRO A 1 107 ? 7.017 3.941 -13.657 1.00 98.50 107 PRO A N 1
ATOM 850 C CA . PRO A 1 107 ? 7.449 3.159 -12.499 1.00 98.50 107 PRO A CA 1
ATOM 851 C C . PRO A 1 107 ? 6.310 2.445 -11.754 1.00 98.50 107 PRO A C 1
ATOM 853 O O . PRO A 1 107 ? 6.504 1.320 -11.291 1.00 98.50 107 PRO A O 1
ATOM 856 N N . ALA A 1 108 ? 5.116 3.046 -11.700 1.00 98.06 108 ALA A N 1
ATOM 857 C CA . ALA A 1 108 ? 3.934 2.483 -11.043 1.00 98.06 108 ALA A CA 1
ATOM 858 C C . ALA A 1 108 ? 3.079 1.593 -11.969 1.00 98.06 108 ALA A C 1
ATOM 860 O O . ALA A 1 108 ? 2.088 1.002 -11.534 1.00 98.06 108 ALA A O 1
ATOM 861 N N . ARG A 1 109 ? 3.446 1.480 -13.250 1.00 98.69 109 ARG A N 1
ATOM 862 C CA . ARG A 1 109 ? 2.692 0.769 -14.299 1.00 98.69 109 ARG A CA 1
ATOM 863 C C . ARG A 1 109 ? 3.379 -0.505 -14.780 1.00 98.69 109 ARG A C 1
ATOM 865 O O . ARG A 1 109 ? 2.898 -1.143 -15.714 1.00 98.69 109 ARG A O 1
ATOM 872 N N . THR A 1 110 ? 4.491 -0.881 -14.148 1.00 98.69 110 THR A N 1
ATOM 873 C CA . THR A 1 110 ? 5.203 -2.123 -14.460 1.00 98.69 110 THR A CA 1
ATOM 874 C C . THR A 1 110 ? 4.258 -3.330 -14.406 1.00 98.69 110 THR A C 1
ATOM 876 O O . THR A 1 110 ? 3.345 -3.356 -13.568 1.00 98.69 110 THR A O 1
ATOM 879 N N . PRO A 1 111 ? 4.458 -4.335 -15.281 1.00 98.69 111 PRO A N 1
ATOM 880 C CA . PRO A 1 111 ? 3.617 -5.523 -15.295 1.00 98.69 111 PRO A CA 1
ATOM 881 C C . PRO A 1 111 ? 3.559 -6.228 -13.937 1.00 98.69 111 PRO A C 1
ATOM 883 O O . PRO A 1 111 ? 4.545 -6.264 -13.198 1.00 98.69 111 PRO A O 1
ATOM 886 N N . PHE A 1 112 ? 2.395 -6.799 -13.626 1.00 98.81 112 PHE A N 1
ATOM 887 C CA . PHE A 1 112 ? 2.167 -7.506 -12.368 1.00 98.81 112 PHE A CA 1
ATOM 888 C C . PHE A 1 112 ? 3.074 -8.738 -12.228 1.00 98.81 112 PHE A C 1
ATOM 890 O O . PHE A 1 112 ? 3.371 -9.422 -13.207 1.00 98.81 112 PHE A O 1
ATOM 897 N N . GLN A 1 113 ? 3.489 -9.030 -10.995 1.00 98.81 113 GLN A N 1
ATOM 898 C CA . GLN A 1 113 ? 4.453 -10.082 -10.678 1.00 98.81 113 GLN A CA 1
ATOM 899 C C . GLN A 1 113 ? 3.740 -11.345 -10.177 1.00 98.81 113 GLN A C 1
ATOM 901 O O . GLN A 1 113 ? 3.584 -11.541 -8.973 1.00 98.81 113 GLN A O 1
ATOM 906 N N . TRP A 1 114 ? 3.294 -12.204 -11.099 1.00 98.69 114 TRP A N 1
ATOM 907 C CA . TRP A 1 114 ? 2.570 -13.440 -10.774 1.00 98.69 114 TRP A CA 1
ATOM 908 C C . TRP A 1 114 ? 3.475 -14.512 -10.165 1.00 98.69 114 TRP A C 1
ATOM 910 O O . TRP A 1 114 ? 3.148 -15.067 -9.120 1.00 98.69 114 TRP A O 1
ATOM 920 N N . ASN A 1 115 ? 4.606 -14.801 -10.805 1.00 98.62 115 ASN A N 1
ATOM 921 C CA . ASN A 1 115 ? 5.543 -15.850 -10.392 1.00 98.62 115 ASN A CA 1
ATOM 922 C C . ASN A 1 115 ? 6.982 -15.524 -10.830 1.00 98.62 115 ASN A C 1
ATOM 924 O O . ASN A 1 115 ? 7.258 -14.420 -11.297 1.00 98.62 115 ASN A O 1
ATOM 928 N N . ASN A 1 116 ? 7.913 -16.472 -10.684 1.00 98.50 116 ASN A N 1
ATOM 929 C CA . ASN A 1 116 ? 9.327 -16.288 -11.034 1.00 98.50 116 ASN A CA 1
ATOM 930 C C . ASN A 1 116 ? 9.683 -16.652 -12.497 1.00 98.50 116 ASN A C 1
ATOM 932 O O . ASN A 1 116 ? 10.866 -16.610 -12.859 1.00 98.50 116 ASN A O 1
ATOM 936 N N . SER A 1 117 ? 8.701 -16.976 -13.344 1.00 98.56 117 SER A N 1
ATOM 937 C CA . SER A 1 117 ? 8.912 -17.351 -14.751 1.00 98.56 117 SER A CA 1
ATOM 938 C C . SER A 1 117 ? 9.160 -16.134 -15.659 1.00 98.56 117 SER A C 1
ATOM 940 O O . SER A 1 117 ? 9.273 -15.001 -15.189 1.00 98.56 117 SER A O 1
ATOM 942 N N . THR A 1 118 ? 9.291 -16.347 -16.972 1.00 98.56 118 THR A N 1
ATOM 943 C CA . THR A 1 118 ? 9.467 -15.272 -17.965 1.00 98.56 118 THR A CA 1
ATOM 944 C C . THR A 1 118 ? 8.495 -14.116 -17.722 1.00 98.56 118 THR A C 1
ATOM 946 O O . THR A 1 118 ? 7.304 -14.326 -17.513 1.00 98.56 118 THR A O 1
ATOM 949 N N . SER A 1 119 ? 9.026 -12.888 -17.696 1.00 98.50 119 SER A N 1
ATOM 950 C CA . SER A 1 119 ? 8.261 -11.660 -17.435 1.00 98.50 119 SER A CA 1
ATOM 951 C C . SER A 1 119 ? 7.338 -11.746 -16.213 1.00 98.50 119 SER A C 1
ATOM 953 O O . SER A 1 119 ? 6.229 -11.223 -16.230 1.00 98.50 119 SER A O 1
ATOM 955 N N . ALA A 1 120 ? 7.799 -12.413 -15.154 1.00 98.62 120 ALA A N 1
ATOM 956 C CA . ALA A 1 120 ? 7.052 -12.661 -13.926 1.00 98.62 120 ALA A CA 1
ATOM 957 C C . ALA A 1 120 ? 5.705 -13.376 -14.119 1.00 98.62 120 ALA A C 1
ATOM 959 O O . ALA A 1 120 ? 4.772 -13.152 -13.350 1.00 98.62 120 ALA A O 1
ATOM 960 N N . GLY A 1 121 ? 5.567 -14.179 -15.176 1.00 98.50 121 GLY A N 1
ATOM 961 C CA . GLY A 1 121 ? 4.309 -14.829 -15.539 1.00 98.50 121 GLY A CA 1
ATOM 962 C C . GLY A 1 121 ? 3.267 -13.891 -16.158 1.00 98.50 121 GLY A C 1
ATOM 963 O O . GLY A 1 121 ? 2.179 -14.342 -16.494 1.00 98.50 121 GLY A O 1
ATOM 964 N N . PHE A 1 122 ? 3.569 -12.600 -16.348 1.00 98.69 122 PHE A N 1
ATOM 965 C CA . PHE A 1 122 ? 2.677 -11.667 -17.047 1.00 98.69 122 PHE A CA 1
ATOM 966 C C . PHE A 1 122 ? 2.571 -11.975 -18.547 1.00 98.69 122 PHE A C 1
ATOM 968 O O . PHE A 1 122 ? 1.543 -11.725 -19.168 1.00 98.69 122 PHE A O 1
ATOM 975 N N . SER A 1 123 ? 3.644 -12.495 -19.144 1.00 98.69 123 SER A N 1
ATOM 976 C CA . SER A 1 123 ? 3.694 -12.872 -20.554 1.00 98.69 123 SER A CA 1
ATOM 977 C C . SER A 1 123 ? 4.662 -14.028 -20.756 1.00 98.69 123 SER A C 1
ATOM 979 O O . SER A 1 123 ? 5.659 -14.149 -20.050 1.00 98.69 123 SER A O 1
ATOM 981 N N . THR A 1 124 ? 4.412 -14.846 -21.773 1.00 98.19 124 THR A N 1
ATOM 982 C CA . THR A 1 124 ? 5.364 -15.870 -22.225 1.00 98.19 124 THR A CA 1
ATOM 983 C C . THR A 1 124 ? 6.519 -15.277 -23.040 1.00 98.19 124 THR A C 1
ATOM 985 O O . THR A 1 124 ? 7.521 -15.950 -23.277 1.00 98.19 124 THR A O 1
ATOM 988 N N . LYS A 1 125 ? 6.410 -14.014 -23.478 1.00 98.31 125 LYS A N 1
ATOM 989 C CA . LYS A 1 125 ? 7.463 -13.290 -24.204 1.00 98.31 125 LYS A CA 1
ATOM 990 C C . LYS A 1 125 ? 8.401 -12.586 -23.229 1.00 98.31 125 LYS A C 1
ATOM 992 O O . LYS A 1 125 ? 7.945 -11.955 -22.289 1.00 98.31 125 LYS A O 1
ATOM 997 N N . ALA A 1 126 ? 9.702 -12.607 -23.521 1.00 96.19 126 ALA A N 1
ATOM 998 C CA . ALA A 1 126 ? 10.719 -11.966 -22.681 1.00 96.19 126 ALA A CA 1
ATOM 999 C C . ALA A 1 126 ? 10.628 -10.427 -22.639 1.00 96.19 126 ALA A C 1
ATOM 1001 O O . ALA A 1 126 ? 11.047 -9.808 -21.661 1.00 96.19 126 ALA A O 1
ATOM 1002 N N . LYS A 1 127 ? 10.096 -9.799 -23.697 1.00 97.19 127 LYS A N 1
ATOM 1003 C CA . LYS A 1 127 ? 9.875 -8.349 -23.774 1.00 97.19 127 LYS A CA 1
ATOM 1004 C C . LYS A 1 127 ? 8.385 -8.046 -23.688 1.00 97.19 127 LYS A C 1
ATOM 1006 O O . LYS A 1 127 ? 7.573 -8.687 -24.350 1.00 97.19 127 LYS A O 1
ATOM 1011 N N . THR A 1 128 ? 8.052 -7.055 -22.876 1.00 98.12 128 THR A N 1
ATOM 1012 C CA . THR A 1 128 ? 6.691 -6.571 -22.619 1.00 98.12 128 THR A CA 1
ATOM 1013 C C . THR A 1 128 ? 6.648 -5.064 -22.867 1.00 98.12 128 THR A C 1
ATOM 1015 O O . THR A 1 128 ? 7.691 -4.449 -23.085 1.00 98.12 128 THR A O 1
ATOM 1018 N N . TRP A 1 129 ? 5.450 -4.477 -22.875 1.00 98.06 129 TRP A N 1
ATOM 1019 C CA . TRP A 1 129 ? 5.255 -3.056 -23.189 1.00 98.06 129 TRP A CA 1
ATOM 1020 C C . TRP A 1 129 ? 5.965 -2.107 -22.203 1.00 98.06 129 TRP A C 1
ATOM 1022 O O . TRP A 1 129 ? 6.435 -1.050 -22.609 1.00 98.06 129 TRP A O 1
ATOM 1032 N N . LEU A 1 130 ? 6.102 -2.519 -20.937 1.00 98.31 130 LEU A N 1
ATOM 1033 C CA . LEU A 1 130 ? 6.988 -1.919 -19.941 1.00 98.31 130 LEU A CA 1
ATOM 1034 C C . LEU A 1 130 ? 7.861 -3.009 -19.313 1.00 98.31 130 LEU A C 1
ATOM 1036 O O . LEU A 1 130 ? 7.344 -4.086 -19.020 1.00 98.31 130 LEU A O 1
ATOM 1040 N N . PRO A 1 131 ? 9.148 -2.749 -19.027 1.00 97.75 131 PRO A N 1
ATOM 1041 C CA . PRO A 1 131 ? 10.008 -3.719 -18.366 1.00 97.75 131 PRO A CA 1
ATOM 1042 C C . PRO A 1 131 ? 9.467 -4.162 -17.000 1.00 97.75 131 PRO A C 1
ATOM 1044 O O . PRO A 1 131 ? 9.042 -3.352 -16.173 1.00 97.75 131 PRO A O 1
ATOM 1047 N N . VAL A 1 132 ? 9.561 -5.463 -16.736 1.00 98.19 132 VAL A N 1
ATOM 1048 C CA . VAL A 1 132 ? 9.239 -6.055 -15.431 1.00 98.19 132 VAL A CA 1
ATOM 1049 C C . VAL A 1 132 ? 10.315 -5.676 -14.408 1.00 98.19 132 VAL A C 1
ATOM 1051 O O . VAL A 1 132 ? 11.499 -5.564 -14.742 1.00 98.19 132 VAL A O 1
ATOM 1054 N N . HIS A 1 133 ? 9.926 -5.464 -13.149 1.00 98.31 133 HIS A N 1
ATOM 1055 C CA . HIS A 1 133 ? 10.876 -5.167 -12.078 1.00 98.31 133 HIS A CA 1
ATOM 1056 C C . HIS A 1 133 ? 11.721 -6.408 -11.748 1.00 98.31 133 HIS A C 1
ATOM 1058 O O . HIS A 1 133 ? 11.174 -7.480 -11.528 1.00 98.31 133 HIS A O 1
ATOM 1064 N N . SER A 1 134 ? 13.050 -6.283 -11.663 1.00 97.50 134 SER A N 1
ATOM 1065 C CA . SER A 1 134 ? 13.980 -7.421 -11.508 1.00 97.50 134 SER A CA 1
ATOM 1066 C C . SER A 1 134 ? 13.774 -8.257 -10.237 1.00 97.50 134 SER A C 1
ATOM 1068 O O . SER A 1 134 ? 14.062 -9.452 -10.235 1.00 97.50 134 SER A O 1
ATOM 1070 N N . ASN A 1 135 ? 13.233 -7.657 -9.174 1.00 97.75 135 ASN A N 1
ATOM 1071 C CA . ASN A 1 135 ? 12.885 -8.354 -7.928 1.00 97.75 135 ASN A CA 1
ATOM 1072 C C . ASN A 1 135 ? 11.758 -9.395 -8.061 1.00 97.75 135 ASN A C 1
ATOM 1074 O O . ASN A 1 135 ? 11.495 -10.092 -7.085 1.00 97.75 135 ASN A O 1
ATOM 1078 N N . TYR A 1 136 ? 11.108 -9.540 -9.224 1.00 98.44 136 TYR A N 1
ATOM 1079 C CA . TYR A 1 136 ? 10.008 -10.492 -9.402 1.00 98.44 136 TYR A CA 1
ATOM 1080 C C . TYR A 1 136 ? 10.388 -11.941 -9.077 1.00 98.44 136 TYR A C 1
ATOM 1082 O O . TYR A 1 136 ? 9.521 -12.764 -8.811 1.00 98.44 136 TYR A O 1
ATOM 1090 N N . LYS A 1 137 ? 11.684 -12.271 -9.078 1.00 97.69 137 LYS A N 1
ATOM 1091 C CA . LYS A 1 137 ? 12.185 -13.592 -8.686 1.00 97.69 137 LYS A CA 1
ATOM 1092 C C . LYS A 1 137 ? 11.881 -13.945 -7.230 1.00 97.69 137 LYS A C 1
ATOM 1094 O O . LYS A 1 137 ? 11.682 -15.119 -6.943 1.00 97.69 137 LYS A O 1
ATOM 1099 N N . THR A 1 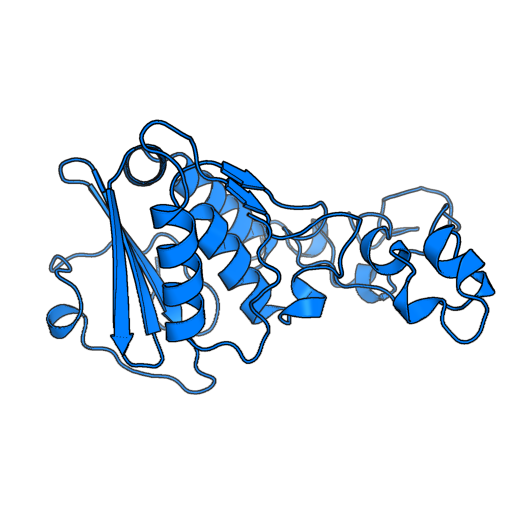138 ? 11.820 -12.952 -6.343 1.00 96.25 138 THR A N 1
ATOM 1100 C CA . THR A 1 138 ? 11.574 -13.141 -4.903 1.00 96.25 138 THR A CA 1
ATOM 1101 C C . THR A 1 138 ? 10.298 -12.453 -4.427 1.00 96.25 138 THR A C 1
ATOM 1103 O O . THR A 1 138 ? 9.618 -12.968 -3.548 1.00 96.25 138 THR A O 1
ATOM 1106 N N . LEU A 1 139 ? 9.933 -11.317 -5.024 1.00 97.25 139 LEU A N 1
ATOM 1107 C CA . LEU A 1 139 ? 8.689 -10.607 -4.749 1.00 97.25 139 LEU A CA 1
ATOM 1108 C C . LEU A 1 139 ? 7.689 -10.931 -5.858 1.00 97.25 139 LEU A C 1
ATOM 1110 O O . LEU A 1 139 ? 7.674 -10.287 -6.896 1.00 97.25 139 LEU 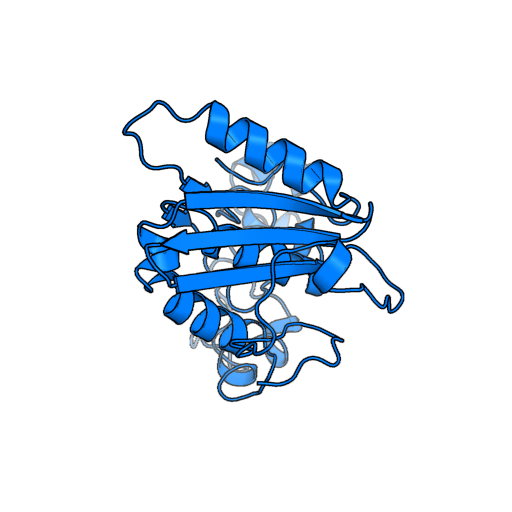A O 1
ATOM 1114 N N . ASN A 1 140 ? 6.861 -11.948 -5.677 1.00 98.50 140 ASN A N 1
ATOM 1115 C CA . ASN A 1 140 ? 5.769 -12.269 -6.597 1.00 98.50 140 ASN A CA 1
ATOM 1116 C C . ASN A 1 140 ? 4.632 -12.947 -5.830 1.00 98.50 140 ASN A C 1
ATOM 1118 O O . ASN A 1 140 ? 4.805 -13.323 -4.669 1.00 98.50 140 ASN A O 1
ATOM 1122 N N . LEU A 1 141 ? 3.468 -13.066 -6.466 1.00 98.38 141 LEU A N 1
ATOM 1123 C CA . LEU A 1 141 ? 2.285 -13.641 -5.836 1.00 98.38 141 LEU A CA 1
ATOM 1124 C C . LEU A 1 141 ? 2.501 -15.096 -5.400 1.00 98.38 141 LEU A C 1
ATOM 1126 O O . LEU A 1 141 ? 2.193 -15.438 -4.261 1.00 98.38 141 LEU A O 1
ATOM 1130 N N . GLU A 1 142 ? 3.028 -15.942 -6.284 1.00 98.12 142 GLU A N 1
ATOM 1131 C CA . GLU A 1 142 ? 3.267 -17.360 -5.995 1.00 98.12 142 GLU A CA 1
ATOM 1132 C C . GLU A 1 142 ? 4.189 -17.550 -4.785 1.00 98.12 142 GLU A C 1
ATOM 1134 O O . GLU A 1 142 ? 3.868 -18.324 -3.889 1.00 98.12 142 GLU A O 1
ATOM 1139 N N . ALA A 1 143 ? 5.269 -16.772 -4.704 1.00 96.62 143 ALA A N 1
ATOM 1140 C CA . ALA A 1 143 ? 6.228 -16.805 -3.604 1.00 96.62 143 ALA A CA 1
ATOM 1141 C C . ALA A 1 143 ? 5.666 -16.283 -2.271 1.00 96.62 143 ALA A C 1
ATOM 1143 O O . ALA A 1 143 ? 6.331 -16.420 -1.252 1.00 96.62 143 ALA A O 1
ATOM 1144 N N . GLN A 1 144 ? 4.484 -15.659 -2.257 1.00 95.56 144 GLN A N 1
ATOM 1145 C CA . GLN A 1 144 ? 3.836 -15.191 -1.029 1.00 95.56 144 GLN A CA 1
ATOM 1146 C C . GLN A 1 144 ? 2.626 -16.026 -0.617 1.00 95.56 144 GLN A C 1
ATOM 1148 O O . GLN A 1 144 ? 2.140 -15.874 0.508 1.00 95.56 144 GLN A O 1
ATOM 1153 N N . ARG A 1 145 ? 2.115 -16.866 -1.519 1.00 93.19 145 ARG A N 1
ATOM 1154 C CA . ARG A 1 145 ? 0.927 -17.681 -1.286 1.00 93.19 145 ARG A CA 1
ATOM 1155 C C . ARG A 1 145 ? 1.247 -18.793 -0.293 1.00 93.19 145 ARG A C 1
ATOM 1157 O O . ARG A 1 145 ? 2.287 -19.430 -0.392 1.00 93.19 145 ARG A O 1
ATOM 1164 N N . ASP A 1 146 ? 0.343 -19.011 0.655 1.00 86.75 146 ASP A N 1
ATOM 1165 C CA . ASP A 1 146 ? 0.429 -20.077 1.663 1.00 86.75 146 ASP A CA 1
ATOM 1166 C C . ASP A 1 146 ? 1.641 -19.958 2.614 1.00 86.75 146 ASP A C 1
ATOM 1168 O O . ASP A 1 146 ? 1.932 -20.873 3.382 1.00 86.75 146 ASP A O 1
ATOM 1172 N N . ILE A 1 147 ? 2.312 -18.799 2.629 1.00 85.12 147 ILE A N 1
ATOM 1173 C CA . ILE A 1 147 ? 3.378 -18.472 3.580 1.00 85.12 147 ILE A CA 1
ATOM 1174 C C . ILE A 1 147 ? 2.827 -17.518 4.638 1.00 85.12 147 ILE A C 1
ATOM 1176 O O . ILE A 1 147 ? 2.316 -16.436 4.337 1.00 85.12 147 ILE A O 1
ATOM 1180 N N . TYR A 1 148 ? 2.947 -17.908 5.907 1.00 78.50 148 TYR A N 1
ATOM 1181 C CA . TYR A 1 148 ? 2.512 -17.074 7.023 1.00 78.50 148 TYR A CA 1
ATOM 1182 C C . TYR A 1 148 ? 3.220 -15.712 7.024 1.00 78.50 148 TYR A C 1
ATOM 1184 O O . TYR A 1 148 ? 4.404 -15.604 6.722 1.00 78.50 148 TYR A O 1
ATOM 1192 N N . TYR A 1 149 ? 2.471 -14.672 7.398 1.00 76.25 149 TYR A N 1
ATOM 1193 C CA . TYR A 1 149 ? 2.961 -13.297 7.576 1.00 76.25 149 TYR A CA 1
ATOM 1194 C C . TYR A 1 149 ? 3.473 -12.587 6.311 1.00 76.25 149 TYR A C 1
ATOM 1196 O O . TYR A 1 149 ? 4.043 -11.500 6.410 1.00 76.25 149 TYR A O 1
ATOM 1204 N N . THR A 1 150 ? 3.214 -13.120 5.114 1.00 88.94 150 THR A N 1
ATOM 1205 C CA . THR A 1 150 ? 3.437 -12.362 3.875 1.00 88.94 150 THR A CA 1
ATOM 1206 C C . THR A 1 150 ? 2.410 -11.247 3.714 1.00 88.94 150 THR A C 1
ATOM 1208 O O . THR A 1 150 ? 1.327 -11.264 4.316 1.00 88.94 150 THR A O 1
ATOM 1211 N N . GLN A 1 151 ? 2.743 -10.272 2.867 1.00 90.62 151 GLN A N 1
ATOM 1212 C CA . GLN A 1 151 ? 1.837 -9.182 2.514 1.00 90.62 151 GLN A CA 1
ATOM 1213 C C . GLN A 1 151 ? 0.528 -9.733 1.937 1.00 90.62 151 GLN A C 1
ATOM 1215 O O . GLN A 1 151 ? -0.556 -9.344 2.372 1.00 90.62 151 GLN A O 1
ATOM 1220 N N . TYR A 1 152 ? 0.622 -10.710 1.033 1.00 94.44 152 TYR A N 1
ATOM 1221 C CA . TYR A 1 152 ? -0.545 -11.305 0.393 1.00 94.44 152 TYR A CA 1
ATOM 1222 C C . TYR A 1 152 ? -1.461 -12.074 1.354 1.00 94.44 152 TYR A C 1
ATOM 1224 O O . TYR A 1 152 ? -2.680 -11.874 1.347 1.00 94.44 152 TYR A O 1
ATOM 1232 N N . GLU A 1 153 ? -0.914 -12.936 2.219 1.00 90.12 153 GLU A N 1
ATOM 1233 C CA . GLU A 1 153 ? -1.744 -13.683 3.175 1.00 90.12 153 GLU A CA 1
ATOM 1234 C C . GLU A 1 153 ? -2.417 -12.750 4.185 1.00 90.12 153 GLU A C 1
ATOM 1236 O O . GLU A 1 153 ? -3.605 -12.890 4.498 1.00 90.12 153 GLU A O 1
ATOM 1241 N N . THR A 1 154 ? -1.685 -11.736 4.637 1.00 87.88 154 THR A N 1
ATOM 1242 C CA . THR A 1 154 ? -2.201 -10.685 5.514 1.00 87.88 154 THR A CA 1
ATOM 1243 C C . THR A 1 154 ? -3.313 -9.881 4.842 1.00 87.88 154 THR A C 1
ATOM 1245 O O . THR A 1 154 ? -4.362 -9.639 5.449 1.00 87.88 154 THR A O 1
ATOM 1248 N N . PHE A 1 155 ? -3.128 -9.506 3.576 1.00 92.44 155 PHE A N 1
ATOM 1249 C CA . PHE A 1 155 ? -4.133 -8.826 2.766 1.00 92.44 155 PHE A CA 1
ATOM 1250 C C . PHE A 1 155 ? -5.416 -9.660 2.663 1.00 92.44 155 PHE A C 1
ATOM 1252 O O . PHE A 1 155 ? -6.507 -9.163 2.957 1.00 92.44 155 PHE A O 1
ATOM 1259 N N . LYS A 1 156 ? -5.306 -10.958 2.343 1.00 92.12 156 LYS A N 1
ATOM 1260 C CA . LYS A 1 156 ? -6.459 -11.873 2.288 1.00 92.12 156 LYS A CA 1
ATOM 1261 C C . LYS A 1 156 ? -7.185 -11.978 3.629 1.00 92.12 156 LYS A C 1
ATOM 1263 O O . LYS A 1 156 ? -8.417 -11.997 3.647 1.00 92.12 156 LYS A O 1
ATOM 1268 N N . LYS A 1 157 ? -6.465 -12.076 4.752 1.00 89.44 157 LYS A N 1
ATOM 1269 C CA . LYS A 1 157 ? -7.071 -12.116 6.099 1.00 89.44 157 LYS A CA 1
ATOM 1270 C C . LYS A 1 157 ? -7.811 -10.814 6.407 1.00 89.44 157 LYS A C 1
ATOM 1272 O O . LYS A 1 157 ? -8.978 -10.844 6.793 1.00 89.44 157 LYS A O 1
ATOM 1277 N N . SER A 1 158 ? -7.178 -9.680 6.132 1.00 89.38 158 SER A N 1
ATOM 1278 C CA . SER A 1 158 ? -7.750 -8.346 6.337 1.00 89.38 158 SER A CA 1
ATOM 1279 C C . SER A 1 158 ? -9.006 -8.122 5.487 1.00 89.38 158 SER A C 1
ATOM 1281 O O . SER A 1 158 ? -10.000 -7.592 5.978 1.00 89.38 158 SER A O 1
ATOM 1283 N N . MET A 1 159 ? -9.032 -8.640 4.254 1.00 91.75 159 MET A N 1
ATOM 1284 C CA . MET A 1 159 ? -10.225 -8.636 3.400 1.00 91.75 159 MET A CA 1
ATOM 1285 C C . MET A 1 159 ? -11.389 -9.456 3.970 1.00 91.75 159 MET A C 1
ATOM 1287 O O . MET A 1 159 ? -12.546 -9.076 3.789 1.00 91.75 159 MET A O 1
ATOM 1291 N N . ARG A 1 160 ? -11.122 -10.567 4.668 1.00 91.44 160 ARG A N 1
ATOM 1292 C CA . ARG A 1 160 ? -12.176 -11.321 5.373 1.00 91.44 160 ARG A CA 1
ATOM 1293 C C . ARG A 1 160 ? -12.716 -10.517 6.553 1.00 91.44 160 ARG A C 1
ATOM 1295 O O . ARG A 1 160 ? -13.929 -10.420 6.711 1.00 91.44 160 ARG A O 1
ATOM 1302 N N . VAL A 1 161 ? -11.832 -9.881 7.325 1.00 90.19 161 VAL A N 1
ATOM 1303 C CA . VAL A 1 161 ? -12.213 -9.010 8.450 1.00 90.19 161 VAL A CA 1
ATOM 1304 C C . VAL A 1 161 ? -13.029 -7.802 7.971 1.00 90.19 161 VAL A C 1
ATOM 1306 O O . VAL A 1 161 ? -14.050 -7.490 8.581 1.00 90.19 161 VAL A O 1
ATOM 1309 N N . LYS A 1 162 ? -12.663 -7.181 6.839 1.00 92.50 162 LYS A N 1
ATOM 1310 C CA . LYS A 1 162 ? -13.389 -6.055 6.217 1.00 92.50 162 LYS A CA 1
ATOM 1311 C C . LYS A 1 162 ? -14.873 -6.348 5.992 1.00 92.50 162 LYS A C 1
ATOM 1313 O O . LYS A 1 162 ? -15.693 -5.444 6.115 1.00 92.50 162 LYS A O 1
ATOM 1318 N N . LYS A 1 163 ? -15.212 -7.598 5.657 1.00 91.94 163 LYS A N 1
ATOM 1319 C CA . LYS A 1 163 ? -16.587 -8.034 5.371 1.00 91.94 163 LYS A CA 1
ATOM 1320 C C . LYS A 1 163 ? -17.434 -8.253 6.629 1.00 91.94 163 LYS A C 1
ATOM 1322 O O . LYS A 1 163 ? -18.636 -8.463 6.503 1.00 91.94 163 LYS A O 1
ATOM 1327 N N . ARG A 1 164 ? -16.849 -8.225 7.834 1.00 93.88 164 ARG A N 1
ATOM 1328 C CA . ARG A 1 164 ? -17.614 -8.411 9.076 1.00 93.88 164 ARG A CA 1
ATOM 1329 C C . ARG A 1 164 ? -18.544 -7.212 9.331 1.00 93.88 164 ARG A C 1
ATOM 1331 O O . ARG A 1 164 ? -18.113 -6.076 9.115 1.00 93.88 164 ARG A O 1
ATOM 1338 N N . PRO A 1 165 ? -19.755 -7.421 9.888 1.00 95.44 165 PRO A N 1
ATOM 1339 C CA . PRO A 1 165 ? -20.693 -6.336 10.205 1.00 95.44 165 PRO A CA 1
ATOM 1340 C C . PRO A 1 165 ? -20.087 -5.220 11.062 1.00 95.44 165 PRO A C 1
ATOM 1342 O O . PRO A 1 165 ? -20.323 -4.043 10.804 1.00 95.44 165 PRO A O 1
ATOM 1345 N N . VAL A 1 166 ? -19.220 -5.571 12.017 1.00 95.31 166 VAL A N 1
ATOM 1346 C CA . VAL A 1 166 ? -18.494 -4.602 12.852 1.00 95.31 166 VAL A CA 1
ATOM 1347 C C . VAL A 1 166 ? -17.615 -3.638 12.048 1.00 95.31 166 VAL A C 1
ATOM 1349 O O . VAL A 1 166 ? -17.510 -2.468 12.405 1.00 95.31 166 VAL A O 1
ATOM 1352 N N . ILE A 1 167 ? -17.054 -4.066 10.912 1.00 94.88 167 ILE A N 1
ATOM 1353 C CA . ILE A 1 167 ? -16.274 -3.195 10.019 1.00 94.88 167 ILE A CA 1
ATOM 1354 C C . ILE A 1 167 ? -17.158 -2.521 8.963 1.00 94.88 167 ILE A C 1
ATOM 1356 O O . ILE A 1 167 ? -16.891 -1.381 8.575 1.00 94.88 167 ILE A O 1
ATOM 1360 N N . ALA A 1 168 ? -18.221 -3.180 8.505 1.00 92.38 168 ALA A N 1
ATOM 1361 C CA . ALA A 1 168 ? -19.134 -2.619 7.511 1.00 92.38 168 ALA A CA 1
ATOM 1362 C C . ALA A 1 168 ? -20.016 -1.494 8.083 1.00 92.38 168 ALA A C 1
ATOM 1364 O O . ALA A 1 168 ? -20.180 -0.456 7.444 1.00 92.38 168 ALA A O 1
ATOM 1365 N N . HIS A 1 169 ? -20.532 -1.673 9.301 1.00 93.44 169 HIS A N 1
ATOM 1366 C CA . HIS A 1 169 ? -21.573 -0.825 9.894 1.00 93.44 169 HIS A CA 1
ATOM 1367 C C . HIS A 1 169 ? -21.201 -0.245 11.259 1.00 93.44 169 HIS A C 1
ATOM 1369 O O . HIS A 1 169 ? -21.899 0.636 11.756 1.00 93.44 169 HIS A O 1
ATOM 1375 N N . GLY A 1 170 ? -20.122 -0.726 11.883 1.00 95.25 170 GLY A N 1
ATOM 1376 C CA . GLY A 1 170 ? -19.747 -0.276 13.217 1.00 95.25 170 GLY A CA 1
ATOM 1377 C C . GLY A 1 170 ? -19.290 1.177 13.269 1.00 95.25 170 GLY A C 1
ATOM 1378 O O . GLY A 1 170 ? -18.751 1.715 12.296 1.00 95.25 170 GLY A O 1
ATOM 1379 N N . SER A 1 171 ? -19.445 1.803 14.432 1.00 95.00 171 SER A N 1
ATOM 1380 C CA . SER A 1 171 ? -18.870 3.118 14.703 1.00 95.00 171 SER A CA 1
ATOM 1381 C C . SER A 1 171 ? -17.342 3.062 14.642 1.00 95.00 171 SER A C 1
ATOM 1383 O O . SER A 1 171 ? -16.739 1.996 14.772 1.00 95.00 171 SER A O 1
ATOM 1385 N N . LEU A 1 172 ? -16.714 4.205 14.379 1.00 95.12 172 LEU A N 1
ATOM 1386 C CA . LEU A 1 172 ? -15.263 4.361 14.335 1.00 95.12 172 LEU A CA 1
ATOM 1387 C C . LEU A 1 172 ? -14.824 5.196 15.537 1.00 95.12 172 LEU A C 1
ATOM 1389 O O . LEU A 1 172 ? -15.297 6.318 15.707 1.00 95.12 172 LEU A O 1
ATOM 1393 N N . ASN A 1 173 ? -13.897 4.674 16.332 1.00 93.31 173 ASN A N 1
ATOM 1394 C CA . ASN A 1 173 ? -13.193 5.430 17.359 1.00 93.31 173 ASN A CA 1
ATOM 1395 C C . ASN A 1 173 ? -11.684 5.312 17.125 1.00 93.31 173 ASN A C 1
ATOM 1397 O O . ASN A 1 173 ? -11.176 4.223 16.859 1.00 93.31 173 ASN A O 1
ATOM 1401 N N . ILE A 1 174 ? -10.985 6.444 17.172 1.00 93.56 174 ILE A N 1
ATOM 1402 C CA . ILE A 1 174 ? -9.547 6.511 16.921 1.00 93.56 174 ILE A CA 1
ATOM 1403 C C . ILE A 1 174 ? -8.900 7.290 18.046 1.00 93.56 174 ILE A C 1
ATOM 1405 O O . ILE A 1 174 ? -9.189 8.477 18.234 1.00 93.56 174 ILE A O 1
ATOM 1409 N N . THR A 1 175 ? -7.978 6.631 18.732 1.00 90.88 175 THR A N 1
ATOM 1410 C CA . THR A 1 175 ? -7.222 7.208 19.835 1.00 90.88 175 THR A CA 1
ATOM 1411 C C . THR A 1 175 ? -5.729 6.974 19.647 1.00 90.88 175 THR A C 1
ATOM 1413 O O . THR A 1 175 ? -5.305 6.109 18.877 1.00 90.88 175 THR A O 1
ATOM 1416 N N . LEU A 1 176 ? -4.930 7.778 20.338 1.00 91.06 176 LEU A N 1
ATOM 1417 C CA . LEU A 1 176 ? -3.513 7.508 20.512 1.00 91.06 176 LEU A CA 1
ATOM 1418 C C . LEU A 1 176 ? -3.347 6.782 21.835 1.00 91.06 176 LEU A C 1
ATOM 1420 O O . LEU A 1 176 ? -3.711 7.315 22.878 1.00 91.06 176 LEU A O 1
ATOM 1424 N N . CYS A 1 177 ? -2.810 5.571 21.763 1.00 85.31 177 CYS A N 1
ATOM 1425 C CA . CYS A 1 177 ? -2.451 4.800 22.942 1.00 85.31 177 CYS A CA 1
ATOM 1426 C C . CYS A 1 177 ? -1.263 5.424 23.681 1.00 85.31 177 CYS A C 1
ATOM 1428 O O . CYS A 1 177 ? -1.210 5.494 24.900 1.00 85.31 177 CYS A O 1
ATOM 1430 N N . ASP A 1 178 ? -0.320 5.893 22.873 1.00 83.81 178 ASP A N 1
ATOM 1431 C CA . ASP A 1 178 ? 0.818 6.746 23.188 1.00 83.81 178 ASP A CA 1
ATOM 1432 C C . ASP A 1 178 ? 1.089 7.544 21.893 1.00 83.81 178 ASP A C 1
ATOM 1434 O O . ASP A 1 178 ? 0.564 7.230 20.819 1.00 83.81 178 ASP A O 1
ATOM 1438 N N . SER A 1 179 ? 1.969 8.534 21.953 1.00 87.31 179 SER A N 1
ATOM 1439 C CA . SER A 1 179 ? 2.596 9.234 20.827 1.00 87.31 179 SER A CA 1
ATOM 1440 C C . SER A 1 179 ? 3.073 8.329 19.675 1.00 87.31 179 SER A C 1
ATOM 1442 O O . SER A 1 179 ? 3.220 8.794 18.541 1.00 87.31 179 SER A O 1
ATOM 1444 N N . ARG A 1 180 ? 3.299 7.040 19.952 1.00 89.50 180 ARG A N 1
ATOM 1445 C CA . ARG A 1 180 ? 3.854 6.037 19.038 1.00 89.50 180 ARG A CA 1
ATOM 1446 C C . ARG A 1 180 ? 2.870 4.959 18.589 1.00 89.50 180 ARG A C 1
ATOM 1448 O O . ARG A 1 180 ? 3.223 4.179 17.708 1.00 89.50 180 ARG A O 1
ATOM 1455 N N . ILE A 1 181 ? 1.671 4.874 19.165 1.00 89.31 181 ILE A N 1
ATOM 1456 C CA . ILE A 1 181 ? 0.704 3.818 18.831 1.00 89.31 181 ILE A CA 1
ATOM 1457 C C . ILE A 1 181 ? -0.657 4.433 18.540 1.00 89.31 181 ILE A C 1
ATOM 1459 O O . ILE A 1 181 ? -1.266 5.077 19.392 1.00 89.31 181 ILE A O 1
ATOM 1463 N N . LEU A 1 182 ? -1.146 4.192 17.327 1.00 92.44 182 LEU A N 1
ATOM 1464 C CA . LEU A 1 182 ? -2.502 4.538 16.922 1.00 92.44 182 LEU A CA 1
ATOM 1465 C C . LEU A 1 182 ? -3.407 3.332 17.159 1.00 92.44 182 LEU A C 1
ATOM 1467 O O . LEU A 1 182 ? -3.155 2.264 16.602 1.00 92.44 182 LEU A O 1
ATOM 1471 N N . CYS A 1 183 ? -4.486 3.514 17.914 1.00 92.00 183 CYS A N 1
ATOM 1472 C CA . CYS A 1 183 ? -5.545 2.521 17.997 1.00 92.00 183 CYS A CA 1
ATOM 1473 C C . CYS A 1 183 ? -6.748 2.934 17.161 1.00 92.00 183 CYS A C 1
ATOM 1475 O O . CYS A 1 183 ? -7.271 4.045 17.281 1.00 92.00 183 CYS A O 1
ATOM 1477 N N . VAL A 1 184 ? -7.225 1.982 16.366 1.00 93.31 184 VAL A N 1
ATOM 1478 C CA . VAL A 1 184 ? -8.495 2.051 15.658 1.00 93.31 184 VAL A CA 1
ATOM 1479 C C . VAL A 1 184 ? -9.438 1.010 16.246 1.00 93.31 184 VAL A C 1
ATOM 1481 O O . VAL A 1 184 ? -9.163 -0.185 16.178 1.00 93.31 184 VAL A O 1
ATOM 1484 N N . MET A 1 185 ? -10.568 1.463 16.780 1.00 92.81 185 MET A N 1
ATOM 1485 C CA . MET A 1 185 ? -11.638 0.611 17.287 1.00 92.81 185 MET A CA 1
ATOM 1486 C C . MET A 1 185 ? -12.875 0.727 16.394 1.00 92.81 185 MET A C 1
ATOM 1488 O O . MET A 1 185 ? -13.311 1.827 16.033 1.00 92.81 185 MET A O 1
ATOM 1492 N N . ARG A 1 186 ? -13.458 -0.425 16.061 1.00 94.88 186 ARG A N 1
ATOM 1493 C CA . ARG A 1 186 ? -14.751 -0.552 15.387 1.00 94.88 186 ARG A CA 1
ATOM 1494 C C . ARG A 1 186 ? -15.732 -1.281 16.293 1.00 94.88 186 ARG A C 1
ATOM 1496 O O . ARG A 1 186 ? -15.399 -2.358 16.782 1.00 94.88 186 ARG A O 1
ATOM 1503 N N . THR A 1 187 ? -16.925 -0.718 16.481 1.00 94.38 187 THR A N 1
ATOM 1504 C CA . THR A 1 187 ? -17.931 -1.253 17.417 1.00 94.38 187 THR A CA 1
ATOM 1505 C C . THR A 1 187 ? -19.295 -1.381 16.753 1.00 94.38 187 THR A C 1
ATOM 1507 O O . THR A 1 187 ? -19.797 -0.413 16.185 1.00 94.38 187 THR A O 1
ATOM 1510 N N . TYR A 1 188 ? -19.923 -2.554 16.848 1.00 95.75 188 TYR A N 1
ATOM 1511 C CA . TYR A 1 188 ? -21.275 -2.800 16.336 1.00 95.75 188 TYR A CA 1
ATOM 1512 C C . TYR A 1 188 ? -22.026 -3.782 17.239 1.00 95.75 188 TYR A C 1
ATOM 1514 O O . TYR A 1 188 ? -21.675 -4.957 17.326 1.00 95.75 188 TYR A O 1
ATOM 1522 N N . GLY A 1 189 ? -23.056 -3.301 17.940 1.00 93.44 189 GLY A N 1
ATOM 1523 C CA . GLY A 1 189 ? -23.710 -4.087 18.987 1.00 93.44 189 GLY A CA 1
ATOM 1524 C C . GLY A 1 189 ? -22.715 -4.461 20.091 1.00 93.44 189 GLY A C 1
ATOM 1525 O O . GLY A 1 189 ? -22.117 -3.578 20.705 1.00 93.44 189 GLY A O 1
ATOM 1526 N N . ARG A 1 190 ? -22.529 -5.766 20.329 1.00 89.88 190 ARG A N 1
ATOM 1527 C CA . ARG A 1 190 ? -21.541 -6.294 21.290 1.00 89.88 190 ARG A CA 1
ATOM 1528 C C . ARG A 1 190 ? -20.168 -6.561 20.665 1.00 89.88 190 ARG A C 1
ATOM 1530 O O . ARG A 1 190 ? -19.199 -6.711 21.402 1.00 89.88 190 ARG A O 1
ATOM 1537 N N . ASP A 1 191 ? -20.074 -6.587 19.336 1.00 90.31 191 ASP A N 1
ATOM 1538 C CA . ASP A 1 191 ? -18.824 -6.874 18.640 1.00 90.31 191 ASP A CA 1
ATOM 1539 C C . ASP A 1 191 ? -17.900 -5.657 18.661 1.00 90.31 191 ASP A C 1
ATOM 1541 O O . ASP A 1 191 ? -18.305 -4.535 18.332 1.00 90.31 191 ASP A O 1
ATOM 1545 N N . ARG A 1 192 ? -16.628 -5.902 18.984 1.00 90.19 192 ARG A N 1
ATOM 1546 C CA . ARG A 1 192 ? -15.547 -4.917 18.915 1.00 90.19 192 ARG A CA 1
ATOM 1547 C C . ARG A 1 192 ? -14.364 -5.503 18.155 1.00 90.19 192 ARG A C 1
ATOM 1549 O O . ARG A 1 192 ? -13.993 -6.653 18.374 1.00 90.19 192 ARG A O 1
ATOM 1556 N N . ILE A 1 193 ? -13.771 -4.713 17.266 1.00 91.12 193 ILE A N 1
ATOM 1557 C CA . ILE A 1 193 ? -12.474 -5.011 16.650 1.00 91.12 193 ILE A CA 1
ATOM 1558 C C . ILE A 1 193 ? -11.536 -3.854 16.930 1.00 91.12 193 ILE A C 1
ATOM 1560 O O . ILE A 1 193 ? -11.893 -2.696 16.715 1.00 91.12 193 ILE A O 1
ATOM 1564 N N . PHE A 1 194 ? -10.326 -4.194 17.353 1.00 89.19 194 PHE A N 1
ATOM 1565 C CA . PHE A 1 194 ? -9.246 -3.257 17.599 1.00 89.19 194 PHE A CA 1
ATOM 1566 C C . PHE A 1 194 ? -8.105 -3.537 16.631 1.00 89.19 194 PHE A C 1
ATOM 1568 O O . PHE A 1 194 ? -7.793 -4.693 16.341 1.00 89.19 194 PHE A O 1
ATOM 1575 N N . VAL A 1 195 ? -7.479 -2.476 16.138 1.00 90.31 195 VAL A N 1
ATOM 1576 C CA . VAL A 1 195 ? -6.235 -2.552 15.376 1.00 90.31 195 VAL A CA 1
ATOM 1577 C C . VAL A 1 195 ? -5.261 -1.547 15.959 1.00 90.31 195 VAL A C 1
ATOM 1579 O O . VAL A 1 195 ? -5.568 -0.358 16.053 1.00 90.31 195 VAL A O 1
ATOM 1582 N N . LEU A 1 196 ? -4.090 -2.047 16.342 1.00 89.19 196 LEU A N 1
ATOM 1583 C CA . LEU A 1 196 ? -2.992 -1.260 16.882 1.00 89.19 196 LEU A CA 1
ATOM 1584 C C . LEU A 1 196 ? -1.933 -1.092 15.795 1.00 89.19 196 LEU A C 1
ATOM 1586 O O . LEU A 1 196 ? -1.405 -2.076 15.282 1.00 89.19 196 LEU A O 1
ATOM 1590 N N . PHE A 1 197 ? -1.621 0.153 15.450 1.00 90.25 197 PHE A N 1
ATOM 1591 C CA . PHE A 1 197 ? -0.547 0.483 14.520 1.00 90.25 197 PHE A CA 1
ATOM 1592 C C . PHE A 1 197 ? 0.632 1.057 15.299 1.00 90.25 197 PHE A C 1
ATOM 1594 O O . PHE A 1 197 ? 0.526 2.135 15.890 1.00 90.25 197 PHE A O 1
ATOM 1601 N N . GLY A 1 198 ? 1.752 0.335 15.284 1.00 89.31 198 GLY A N 1
ATOM 1602 C CA . GLY A 1 198 ? 3.012 0.780 15.870 1.00 89.31 198 GLY A CA 1
ATOM 1603 C C . GLY A 1 198 ? 3.772 1.735 14.948 1.00 89.31 198 GLY A C 1
ATOM 1604 O O . GLY A 1 198 ? 3.935 1.496 13.750 1.00 89.31 198 GLY A O 1
ATOM 1605 N N . PHE A 1 199 ? 4.273 2.831 15.509 1.00 87.19 199 PHE A N 1
ATOM 1606 C CA . PHE A 1 199 ? 5.142 3.801 14.843 1.00 87.19 199 PHE A CA 1
ATOM 1607 C C . PHE A 1 199 ? 6.502 3.845 15.535 1.00 87.19 199 PHE A C 1
ATOM 1609 O O . PHE A 1 199 ? 6.937 4.891 16.014 1.00 87.19 199 PHE A O 1
ATOM 1616 N N . ILE A 1 200 ? 7.128 2.672 15.627 1.00 80.62 200 ILE A N 1
ATOM 1617 C CA . ILE A 1 200 ? 8.329 2.409 16.419 1.00 80.62 200 ILE A CA 1
ATOM 1618 C C . ILE A 1 200 ? 9.269 1.468 15.675 1.00 80.62 200 ILE A C 1
ATOM 1620 O O . ILE A 1 200 ? 8.810 0.563 14.980 1.00 80.62 200 ILE A O 1
ATOM 1624 N N . ASP A 1 201 ? 10.564 1.655 15.906 1.00 76.69 201 ASP A N 1
ATOM 1625 C CA . ASP A 1 201 ? 11.616 0.726 15.476 1.00 76.69 201 ASP A CA 1
ATOM 1626 C C . ASP A 1 201 ? 12.142 -0.126 16.647 1.00 76.69 201 ASP A C 1
ATOM 1628 O O . ASP A 1 201 ? 12.985 -0.998 16.462 1.00 76.69 201 ASP A O 1
ATOM 1632 N N . VAL A 1 202 ? 11.634 0.120 17.861 1.00 75.62 202 VAL A N 1
ATOM 1633 C CA . VAL A 1 202 ? 11.983 -0.597 19.095 1.00 75.62 202 VAL A CA 1
ATOM 1634 C C . VAL A 1 202 ? 10.725 -1.182 19.736 1.00 75.62 202 VAL A C 1
ATOM 1636 O O . VAL A 1 202 ? 9.686 -0.518 19.691 1.00 75.62 202 VAL A O 1
ATOM 1639 N N . PRO A 1 203 ? 10.785 -2.384 20.340 1.00 78.12 203 PRO A N 1
ATOM 1640 C CA . PRO A 1 203 ? 9.652 -2.956 21.059 1.00 78.12 203 PRO A CA 1
ATOM 1641 C C . PRO A 1 203 ? 9.126 -2.014 22.146 1.00 78.12 203 PRO A C 1
ATOM 1643 O O . PRO A 1 203 ? 9.888 -1.311 22.811 1.00 78.12 203 PRO A O 1
ATOM 1646 N N . ILE A 1 204 ? 7.810 -2.014 22.332 1.00 76.31 204 ILE A N 1
ATOM 1647 C CA . ILE A 1 204 ? 7.137 -1.287 23.406 1.00 76.31 204 ILE A CA 1
ATOM 1648 C C . ILE A 1 204 ? 6.081 -2.195 24.026 1.00 76.31 204 ILE A C 1
ATOM 1650 O O . ILE A 1 204 ? 5.328 -2.859 23.313 1.00 76.31 204 ILE A O 1
ATOM 1654 N N . THR A 1 205 ? 6.004 -2.174 25.350 1.00 79.62 205 THR A N 1
ATOM 1655 C CA . THR A 1 205 ? 4.885 -2.751 26.091 1.00 79.62 205 THR A CA 1
ATOM 1656 C C . THR A 1 205 ? 3.867 -1.652 26.344 1.00 79.62 205 THR A C 1
ATOM 1658 O O . THR A 1 205 ? 4.208 -0.603 26.890 1.00 79.62 205 THR A O 1
ATOM 1661 N N . VAL A 1 206 ? 2.625 -1.886 25.933 1.00 72.81 206 VAL A N 1
ATOM 1662 C CA . VAL A 1 206 ? 1.497 -1.018 26.270 1.00 72.81 206 VAL A CA 1
ATOM 1663 C C . VAL A 1 206 ? 0.589 -1.785 27.199 1.00 72.81 206 VAL A C 1
ATOM 1665 O O . VAL A 1 206 ? 0.204 -2.912 26.893 1.00 72.81 206 VAL A O 1
ATOM 1668 N N . ASP A 1 207 ? 0.249 -1.155 28.313 1.00 74.31 207 ASP A N 1
ATOM 1669 C CA . ASP A 1 207 ? -0.824 -1.639 29.156 1.00 74.31 207 ASP A CA 1
ATOM 1670 C C . ASP A 1 207 ? -2.157 -1.388 28.444 1.00 74.31 207 ASP A C 1
ATOM 1672 O O . ASP A 1 207 ? -2.549 -0.261 28.137 1.00 74.31 207 ASP A O 1
ATOM 1676 N N . ALA A 1 208 ? -2.808 -2.488 28.100 1.00 67.94 208 ALA A N 1
ATOM 1677 C CA . ALA A 1 208 ? -4.020 -2.495 27.316 1.00 67.94 208 ALA A CA 1
ATOM 1678 C C . ALA A 1 208 ? -5.189 -1.873 28.109 1.00 67.94 208 ALA A C 1
ATOM 1680 O O . ALA A 1 208 ? -5.996 -1.156 27.518 1.00 67.94 208 ALA A O 1
ATOM 1681 N N . GLU A 1 209 ? -5.246 -2.098 29.427 1.00 68.25 209 GLU A N 1
ATOM 1682 C CA . GLU A 1 209 ? -6.358 -1.701 30.302 1.00 68.25 209 GLU A CA 1
ATOM 1683 C C . GLU A 1 209 ? -6.409 -0.191 30.535 1.00 68.25 209 GLU A C 1
ATOM 1685 O O . GLU A 1 209 ? -7.484 0.407 30.589 1.00 68.25 209 GLU A O 1
ATOM 1690 N N . THR A 1 210 ? -5.243 0.449 30.629 1.00 66.81 210 THR A N 1
ATOM 1691 C CA . THR A 1 210 ? -5.143 1.901 30.844 1.00 66.81 210 THR A CA 1
ATOM 1692 C C . THR A 1 210 ? -5.430 2.712 29.587 1.00 66.81 210 THR A C 1
ATOM 1694 O O . THR A 1 210 ? -5.678 3.916 29.661 1.00 66.81 210 THR A O 1
ATOM 1697 N N . VAL A 1 211 ? -5.418 2.062 28.425 1.00 65.12 211 VAL A N 1
ATOM 1698 C CA . VAL A 1 211 ? -5.382 2.746 27.137 1.00 65.12 211 VAL A CA 1
ATOM 1699 C C . VAL A 1 211 ? -6.629 2.492 26.292 1.00 65.12 211 VAL A C 1
ATOM 1701 O O . VAL A 1 211 ? -7.075 3.374 25.549 1.00 65.12 211 VAL A O 1
ATOM 1704 N N . LEU A 1 212 ? -7.217 1.301 26.395 1.00 67.25 212 LEU A N 1
ATOM 1705 C CA . LEU A 1 212 ? -8.419 0.909 25.672 1.00 67.25 212 LEU A CA 1
ATOM 1706 C C . LEU A 1 212 ? -9.332 0.102 26.599 1.00 67.25 212 LEU A C 1
ATOM 1708 O O . LEU A 1 212 ? -8.848 -0.665 27.421 1.00 67.25 212 LEU A O 1
ATOM 1712 N N . PRO A 1 213 ? -10.664 0.198 26.448 1.00 68.31 213 PRO A N 1
ATOM 1713 C CA . PRO A 1 213 ? -11.600 -0.626 27.205 1.00 68.31 213 PRO A CA 1
ATOM 1714 C C . PRO A 1 213 ? -11.633 -2.049 26.622 1.00 68.31 213 PRO A C 1
ATOM 1716 O O . PRO A 1 213 ? -12.665 -2.499 26.101 1.00 68.31 213 PRO A O 1
ATOM 1719 N N . PHE A 1 214 ? -10.481 -2.720 26.612 1.00 72.19 214 PHE A N 1
ATOM 1720 C CA . PHE A 1 214 ? -10.369 -4.103 26.189 1.00 72.19 214 PHE A CA 1
ATOM 1721 C C . PHE A 1 214 ? -11.115 -5.002 27.182 1.00 72.19 214 PHE A C 1
ATOM 1723 O O . PHE A 1 214 ? -11.040 -4.782 28.390 1.00 72.19 214 PHE A O 1
ATOM 1730 N N . PRO A 1 215 ? -11.865 -6.001 26.697 1.00 70.81 215 PRO A N 1
ATOM 1731 C CA . PRO A 1 215 ? -12.286 -7.103 27.551 1.00 70.81 215 PRO A CA 1
ATOM 1732 C C . PRO A 1 215 ? -11.063 -7.905 28.027 1.00 70.81 215 PRO A C 1
ATOM 1734 O O . PRO A 1 215 ? -10.013 -7.869 27.385 1.00 70.81 215 PRO A O 1
ATOM 1737 N N . SER A 1 216 ? -11.231 -8.664 29.112 1.00 70.50 216 SER A N 1
ATOM 1738 C CA . SER A 1 216 ? -10.206 -9.569 29.653 1.00 70.50 216 SER A CA 1
ATOM 1739 C C . SER A 1 216 ? -9.723 -10.609 28.637 1.00 70.50 216 SER A C 1
ATOM 1741 O O . SER A 1 216 ? -8.565 -11.009 28.674 1.00 70.50 216 SER A O 1
ATOM 1743 N N . ASP A 1 217 ? -10.596 -11.007 27.705 1.00 74.94 217 ASP A N 1
ATOM 1744 C CA . ASP A 1 217 ? -10.310 -12.010 26.682 1.00 74.94 217 ASP A CA 1
ATOM 1745 C C . ASP A 1 217 ? -10.352 -11.398 25.277 1.00 74.94 217 ASP A C 1
ATOM 1747 O O . ASP A 1 217 ? -11.357 -10.817 24.850 1.00 74.94 217 ASP A O 1
ATOM 1751 N N . LEU A 1 218 ? -9.260 -11.559 24.529 1.00 78.44 218 LEU A N 1
ATOM 1752 C CA . LEU A 1 218 ? -9.112 -11.069 23.160 1.00 78.44 218 LEU A CA 1
ATOM 1753 C C . LEU A 1 218 ? -8.816 -12.224 22.203 1.00 78.44 218 LEU A C 1
ATOM 1755 O O . LEU A 1 218 ? -8.000 -13.093 22.488 1.00 78.44 218 LEU A O 1
ATOM 1759 N N . ILE A 1 219 ? -9.435 -12.184 21.022 1.00 81.62 219 ILE A N 1
ATOM 1760 C CA . ILE A 1 219 ? -9.111 -13.086 19.912 1.00 81.62 219 ILE A CA 1
ATOM 1761 C C . ILE A 1 219 ? -8.244 -12.320 18.915 1.00 81.62 219 ILE A C 1
ATOM 1763 O O . ILE A 1 219 ? -8.678 -11.322 18.329 1.00 81.62 219 ILE A O 1
ATOM 1767 N N . VAL A 1 220 ? -7.023 -12.796 18.687 1.00 80.12 220 VAL A N 1
ATOM 1768 C CA . VAL A 1 220 ? -6.092 -12.180 17.739 1.00 80.12 220 VAL A CA 1
ATOM 1769 C C . VAL A 1 220 ? -6.394 -12.693 16.328 1.00 80.12 220 VAL A C 1
ATOM 1771 O O . VAL A 1 220 ? -6.085 -13.818 15.960 1.00 80.12 220 VAL A O 1
ATOM 1774 N N . HIS A 1 221 ? -7.006 -11.857 15.487 1.00 77.00 221 HIS A N 1
ATOM 1775 C CA . HIS A 1 221 ? -7.354 -12.262 14.116 1.00 77.00 221 HIS A CA 1
ATOM 1776 C C . HIS A 1 221 ? -6.154 -12.316 13.161 1.00 77.00 221 HIS A C 1
ATOM 1778 O O . HIS A 1 221 ? -6.116 -13.134 12.238 1.00 77.00 221 HIS A O 1
ATOM 1784 N N . THR A 1 222 ? -5.209 -11.391 13.316 1.00 75.00 222 THR A N 1
ATOM 1785 C CA . THR A 1 222 ? -4.009 -11.307 12.485 1.00 75.00 222 THR A CA 1
ATOM 1786 C C . THR A 1 222 ? -2.962 -10.452 13.178 1.00 75.00 222 THR A C 1
ATOM 1788 O O . THR A 1 222 ? -3.300 -9.539 13.928 1.00 75.00 222 THR A O 1
ATOM 1791 N N . VAL A 1 223 ? -1.698 -10.725 12.876 1.00 75.00 223 VAL A N 1
ATOM 1792 C CA . VAL A 1 223 ? -0.546 -9.946 13.331 1.00 75.00 223 VAL A CA 1
ATOM 1793 C C . VAL A 1 223 ? 0.343 -9.674 12.130 1.00 75.00 223 VAL A C 1
ATOM 1795 O O . VAL A 1 223 ? 0.476 -10.527 11.252 1.00 75.00 223 VAL A O 1
ATOM 1798 N N . ILE A 1 224 ? 0.895 -8.466 12.073 1.00 71.56 224 ILE A N 1
ATOM 1799 C CA . ILE A 1 224 ? 1.823 -8.031 11.032 1.00 71.56 224 ILE A CA 1
ATOM 1800 C C . ILE A 1 224 ? 3.068 -7.494 11.729 1.00 71.56 224 ILE A C 1
ATOM 1802 O O . ILE A 1 224 ? 2.961 -6.629 12.597 1.00 71.56 224 ILE A O 1
ATOM 1806 N N . GLY A 1 225 ? 4.237 -7.984 11.319 1.00 68.69 225 GLY A N 1
ATOM 1807 C CA . GLY A 1 225 ? 5.521 -7.591 11.896 1.00 68.69 225 GLY A CA 1
ATOM 1808 C C . GLY A 1 225 ? 5.806 -8.236 13.253 1.00 68.69 225 GLY A C 1
ATOM 1809 O O . GLY A 1 225 ? 5.212 -9.249 13.620 1.00 68.69 225 GLY A O 1
ATOM 1810 N N . ASP A 1 226 ? 6.740 -7.629 13.982 1.00 65.25 226 ASP A N 1
ATOM 1811 C CA . ASP A 1 226 ? 7.336 -8.186 15.202 1.00 65.25 226 ASP A CA 1
ATOM 1812 C C . ASP A 1 226 ? 6.503 -7.826 16.442 1.00 65.25 226 ASP A C 1
ATOM 1814 O O . ASP A 1 226 ? 6.862 -6.956 17.232 1.00 65.25 226 ASP A O 1
ATOM 1818 N N . SER A 1 227 ? 5.331 -8.441 16.575 1.00 69.62 227 SER A N 1
ATOM 1819 C CA . SER A 1 227 ? 4.524 -8.390 17.801 1.00 69.62 227 SER A CA 1
ATOM 1820 C C . SER A 1 227 ? 4.511 -9.768 18.443 1.00 69.62 227 SER A C 1
ATOM 1822 O O . SER A 1 227 ? 4.515 -10.759 17.720 1.00 69.62 227 SER A O 1
ATOM 1824 N N . ASP A 1 228 ? 4.456 -9.844 19.771 1.00 68.81 228 ASP A N 1
ATOM 1825 C CA . ASP A 1 228 ? 4.329 -11.111 20.504 1.00 68.81 228 ASP A CA 1
ATOM 1826 C C . ASP A 1 228 ? 2.888 -11.629 20.580 1.00 68.81 228 ASP A C 1
ATOM 1828 O O . ASP A 1 228 ? 2.653 -12.745 21.038 1.00 68.81 228 ASP A O 1
ATOM 1832 N N . LEU A 1 229 ? 1.911 -10.869 20.074 1.00 67.38 229 LEU A N 1
ATOM 1833 C CA . LEU A 1 229 ? 0.542 -11.355 19.940 1.00 67.38 229 LEU A CA 1
ATOM 1834 C C . LEU A 1 229 ? 0.509 -12.538 18.959 1.00 67.38 229 LEU A C 1
ATOM 1836 O O . LEU A 1 229 ? 1.169 -12.531 17.913 1.00 67.38 229 LEU A O 1
ATOM 1840 N N . ARG A 1 230 ? -0.253 -13.579 19.289 1.00 62.41 230 ARG A N 1
ATOM 1841 C CA . ARG A 1 230 ? -0.431 -14.773 18.451 1.00 62.41 230 ARG A CA 1
ATOM 1842 C C . ARG A 1 230 ? -1.931 -15.097 18.348 1.00 62.41 230 ARG A C 1
ATOM 1844 O O . ARG A 1 230 ? -2.616 -14.923 19.354 1.00 62.41 230 ARG A O 1
ATOM 1851 N N . PRO A 1 231 ? -2.435 -15.467 17.151 1.00 56.53 231 PRO A N 1
ATOM 1852 C CA . PRO A 1 231 ? -3.785 -16.008 16.962 1.00 56.53 231 PRO A CA 1
ATOM 1853 C C . PRO A 1 231 ? -4.071 -17.257 17.786 1.00 56.53 231 PRO A C 1
ATOM 1855 O O . PRO A 1 231 ? -3.116 -18.038 17.997 1.00 56.53 231 PRO A O 1
#

Foldseek 3Di:
DEPPVDFQQDFLVNVVVVLVVQVVVADPPDFGAYAQDDLQDWHNCARHNQQVLLVSQLVRLQAEGYYHYYACSLLSDGFDDDQLVLADAPQLVVLDRVCSVVGGSLRVVAAAQAEQDQSNPSDPDNDDNHRHHPCSHCRHDVNQPPDAQGSNVSSVLSVVVSPDCQRHPFDWDWDALDRFWIWIWGDDDPDIDIDIDGNDPDDDDGDCVVRDVDDPDDDDSGDHPDDPDDD

InterPro domains:
  IPR006047 Glycosyl hydrolase family 13, catalytic domain [PF00128] (10-169)
  IPR017853 Glycoside hydrolase superfamily [SSF51445] (6-164)

Organism: NCBI:txid395501